Protein AF-0000000066287231 (afdb_homodimer)

Radius of gyration: 30.45 Å; Cα contacts (8 Å, |Δi|>4): 421; chains: 2; bounding box: 52×103×76 Å

Secondary structure (DSSP, 8-state):
--GGGGGG------SSS--------------BTT--SS----HHHHHHHHHHHHHHHHHHHHHHHHHHHH---TTS-HHHHHHHHHHHHHHHHHHHHHHHH-HHHHHHHHHHHHHHHHHHHHHHHHHHHHHHHHHHTTS-HHHHHHHHS---------/--TTSGGG------SSSS-------------B----SSS---HHHHHHHHHHHHHHHHHHHHHHHHHHHH---TTS-HHHHHHHHHHHHHHHHHHHHHHHH-HHHHHHHHHHHHHHHHHHHHHHHHHHHHHHHHHHTTS-HHHHHHHHS---------

Foldseek 3Di:
DVPVPDVQVVLDDDPDPDSPRPPVPPVVCPVVVVCPVPQDPPPCSLVCLLVVLLVVLVVLVVVLVVCVVLLQCQPPDLVVLVVLLVVLVVQLVVLVVVCVVPVPSSVSNNVSSVVSNVSSVVSSVSNVVLCVVCVVVVHHSVVSSCVPRNDPPPDPDD/DDDVPDVPCPQDQDDDPPRVRCVVPVVVCPVPVCVVVPQDPPPCSLVCLLVVLLVVLVVLVVVLVVCVVLLQCQPPDLVVLVVLLVVLVVQLVVLVVVCVVVVPSSVSNNVSSVVSNVSSVVSSVSNVVLCVVCVVVVHHSVVSSCVPRNDPPPDPDD

Structure (mmCIF, N/CA/C/O backbone):
data_AF-0000000066287231-model_v1
#
loop_
_entity.id
_entity.type
_entity.pdbx_description
1 polymer 'Uncharacterized protein UU008'
#
loop_
_atom_site.group_PDB
_atom_site.id
_atom_site.type_symbol
_atom_site.label_atom_id
_atom_site.label_alt_id
_atom_site.label_comp_id
_atom_site.label_asym_id
_atom_site.label_entity_id
_atom_site.label_seq_id
_atom_site.pdbx_PDB_ins_code
_atom_site.Cartn_x
_atom_site.Cartn_y
_atom_site.Cartn_z
_atom_site.occupancy
_atom_site.B_iso_or_equiv
_atom_site.auth_seq_id
_atom_site.auth_comp_id
_atom_site.auth_asym_id
_atom_site.auth_atom_id
_atom_site.pdbx_PDB_model_num
ATOM 1 N N . MET A 1 1 ? 28.453 -66.438 -1.042 1 16.89 1 MET A N 1
ATOM 2 C CA . MET A 1 1 ? 28 -66.188 -2.402 1 16.89 1 MET A CA 1
ATOM 3 C C . MET A 1 1 ? 27.359 -64.812 -2.51 1 16.89 1 MET A C 1
ATOM 5 O O . MET A 1 1 ? 27.016 -64.188 -1.496 1 16.89 1 MET A O 1
ATOM 9 N N . ASN A 1 2 ? 26.906 -64.375 -3.781 1 18.31 2 ASN A N 1
ATOM 10 C CA . ASN A 1 2 ? 26.531 -63.25 -4.602 1 18.31 2 ASN A CA 1
ATOM 11 C C . ASN A 1 2 ? 25.141 -62.75 -4.227 1 18.31 2 ASN A C 1
ATOM 13 O O . ASN A 1 2 ? 24.531 -61.969 -4.988 1 18.31 2 ASN A O 1
ATOM 17 N N . PHE A 1 3 ? 24.594 -62.938 -3.377 1 18.17 3 PHE A N 1
ATOM 18 C CA . PHE A 1 3 ? 23.156 -62.75 -3.408 1 18.17 3 PHE A CA 1
ATOM 19 C C . PHE A 1 3 ? 22.812 -61.281 -3.574 1 18.17 3 PHE A C 1
ATOM 21 O O . PHE A 1 3 ? 21.641 -60.906 -3.49 1 18.17 3 PHE A O 1
ATOM 28 N N . THR A 1 4 ? 23.641 -60.344 -3.23 1 22.55 4 THR A N 1
ATOM 29 C CA . THR A 1 4 ? 23.641 -58.906 -3.271 1 22.55 4 THR A CA 1
ATOM 30 C C . THR A 1 4 ? 23.328 -58.406 -4.68 1 22.55 4 THR A C 1
ATOM 32 O O . THR A 1 4 ? 23.469 -57.219 -4.965 1 22.55 4 THR A O 1
ATOM 35 N N . SER A 1 5 ? 22.891 -59.219 -5.77 1 19.72 5 SER A N 1
ATOM 36 C CA . SER A 1 5 ? 22.406 -59.719 -7.043 1 19.72 5 SER A CA 1
ATOM 37 C C . SER A 1 5 ? 20.953 -59.312 -7.273 1 19.72 5 SER A C 1
ATOM 39 O O . SER A 1 5 ? 20.594 -58.875 -8.367 1 19.72 5 SER A O 1
ATOM 41 N N . LEU A 1 6 ? 19.938 -59.844 -6.516 1 18.12 6 LEU A N 1
ATOM 42 C CA . LEU A 1 6 ? 18.641 -60.188 -7.102 1 18.12 6 LEU A CA 1
ATOM 43 C C . LEU A 1 6 ? 17.828 -58.938 -7.387 1 18.12 6 LEU A C 1
ATOM 45 O O . LEU A 1 6 ? 17.016 -58.906 -8.32 1 18.12 6 LEU A O 1
ATOM 49 N N . LEU A 1 7 ? 17.766 -58.062 -6.656 1 21.11 7 LEU A N 1
ATOM 50 C CA . LEU A 1 7 ? 16.578 -57.188 -6.723 1 21.11 7 LEU A CA 1
ATOM 51 C C . LEU A 1 7 ? 16.453 -56.562 -8.102 1 21.11 7 LEU A C 1
ATOM 53 O O . LEU A 1 7 ? 15.648 -55.656 -8.289 1 21.11 7 LEU A O 1
ATOM 57 N N . GLN A 1 8 ? 17.125 -56.844 -9.203 1 21.44 8 GLN A N 1
ATOM 58 C CA . GLN A 1 8 ? 16.578 -57.188 -10.523 1 21.44 8 GLN A CA 1
ATOM 59 C C . GLN A 1 8 ? 15.508 -58.281 -10.422 1 21.44 8 GLN A C 1
ATOM 61 O O . GLN A 1 8 ? 14.742 -58.469 -11.359 1 21.44 8 GLN A O 1
ATOM 66 N N . ASP A 1 9 ? 15.281 -59.281 -9.82 1 23.16 9 ASP A N 1
ATOM 67 C CA . ASP A 1 9 ? 14.688 -60.531 -10.312 1 23.16 9 ASP A CA 1
ATOM 68 C C . ASP A 1 9 ? 13.164 -60.438 -10.305 1 23.16 9 ASP A C 1
ATOM 70 O O . ASP A 1 9 ? 12.477 -61.469 -10.508 1 23.16 9 ASP A O 1
ATOM 74 N N . GLY A 1 10 ? 12.508 -59.812 -9.688 1 21.25 10 GLY A N 1
ATOM 75 C CA . GLY A 1 10 ? 11.156 -59.406 -10.008 1 21.25 10 GLY A CA 1
ATOM 76 C C . GLY A 1 10 ? 10.984 -58.969 -11.453 1 21.25 10 GLY A C 1
ATOM 77 O O . GLY A 1 10 ? 10.75 -57.812 -11.734 1 21.25 10 GLY A O 1
ATOM 78 N N . ILE A 1 11 ? 11.531 -59.594 -12.438 1 25.23 11 ILE A N 1
ATOM 79 C CA . ILE A 1 11 ? 11.219 -60.594 -13.453 1 25.23 11 ILE A CA 1
ATOM 80 C C . ILE A 1 11 ? 10.148 -61.562 -12.922 1 25.23 11 ILE A C 1
ATOM 82 O O . ILE A 1 11 ? 10.391 -62.281 -11.961 1 25.23 11 ILE A O 1
ATOM 86 N N . TYR A 1 12 ? 9.031 -61.438 -12.461 1 25.06 12 TYR A N 1
ATOM 87 C CA . TYR A 1 12 ? 8.258 -62.625 -12.133 1 25.06 12 TYR A CA 1
ATOM 88 C C . TYR A 1 12 ? 7.992 -63.469 -13.375 1 25.06 12 TYR A C 1
ATOM 90 O O . TYR A 1 12 ? 7.891 -62.938 -14.484 1 25.06 12 TYR A O 1
ATOM 98 N N . GLU A 1 13 ? 8.445 -64.75 -13.477 1 23.36 13 GLU A N 1
ATOM 99 C CA . GLU A 1 13 ? 8.133 -65.875 -14.352 1 23.36 13 GLU A CA 1
ATOM 100 C C . GLU A 1 13 ? 6.629 -66.125 -14.414 1 23.36 13 GLU A C 1
ATOM 102 O O . GLU A 1 13 ? 5.992 -66.438 -13.398 1 23.36 13 GLU A O 1
ATOM 107 N N . VAL A 1 14 ? 5.574 -65.562 -14.898 1 25.03 14 VAL A N 1
ATOM 108 C CA . VAL A 1 14 ? 4.387 -66.375 -15.18 1 25.03 14 VAL A CA 1
ATOM 109 C C . VAL A 1 14 ? 4.719 -67.438 -16.219 1 25.03 14 VAL A C 1
ATOM 111 O O . VAL A 1 14 ? 5.676 -67.25 -16.984 1 25.03 14 VAL A O 1
ATOM 114 N N . GLY A 1 15 ? 4.273 -68.812 -16.203 1 22.42 15 GLY A N 1
ATOM 115 C CA . GLY A 1 15 ? 4.453 -70 -17.047 1 22.42 15 GLY A CA 1
ATOM 116 C C . GLY A 1 15 ? 4.844 -69.625 -18.469 1 22.42 15 GLY A C 1
ATOM 117 O O . GLY A 1 15 ? 5.812 -70.188 -19.016 1 22.42 15 GLY A O 1
ATOM 118 N N . ASN A 1 16 ? 3.877 -69.562 -19.344 1 21.55 16 ASN A N 1
ATOM 119 C CA . ASN A 1 16 ? 4.25 -69.75 -20.75 1 21.55 16 ASN A CA 1
ATOM 120 C C . ASN A 1 16 ? 5.336 -68.75 -21.156 1 21.55 16 ASN A C 1
ATOM 122 O O . ASN A 1 16 ? 5.391 -67.625 -20.641 1 21.55 16 ASN A O 1
ATOM 126 N N . GLY A 1 17 ? 6.66 -68.812 -21.766 1 23.12 17 GLY A N 1
ATOM 127 C CA . GLY A 1 17 ? 7.891 -68.312 -22.328 1 23.12 17 GLY A CA 1
ATOM 128 C C . GLY A 1 17 ? 7.992 -66.75 -22.203 1 23.12 17 GLY A C 1
ATOM 129 O O . GLY A 1 17 ? 8.977 -66.188 -22.641 1 23.12 17 GLY A O 1
ATOM 130 N N . ALA A 1 18 ? 6.949 -66 -22.422 1 23.08 18 ALA A N 1
ATOM 131 C CA . ALA A 1 18 ? 7.129 -64.625 -22.844 1 23.08 18 ALA A CA 1
ATOM 132 C C . ALA A 1 18 ? 7.695 -63.75 -21.719 1 23.08 18 ALA A C 1
ATOM 134 O O . ALA A 1 18 ? 7.246 -63.844 -20.562 1 23.08 18 ALA A O 1
ATOM 135 N N . ILE A 1 19 ? 9.039 -63.531 -21.438 1 24.33 19 ILE A N 1
ATOM 136 C CA . ILE A 1 19 ? 9.805 -62.781 -20.438 1 24.33 19 ILE A CA 1
ATOM 137 C C . ILE A 1 19 ? 9.172 -61.438 -20.188 1 24.33 19 ILE A C 1
ATOM 139 O O . ILE A 1 19 ? 9.047 -60.625 -21.109 1 24.33 19 ILE A O 1
ATOM 143 N N . VAL A 1 20 ? 8.102 -61.094 -19.594 1 24.05 20 VAL A N 1
ATOM 144 C CA . VAL A 1 20 ? 7.5 -59.781 -19.547 1 24.05 20 VAL A CA 1
ATOM 145 C C . VAL A 1 20 ? 8.336 -58.844 -18.672 1 24.05 20 VAL A C 1
ATOM 147 O O . VAL A 1 20 ? 8.547 -59.156 -17.484 1 24.05 20 VAL A O 1
ATOM 150 N N . THR A 1 21 ? 9.562 -58.375 -18.875 1 22.08 21 THR A N 1
ATOM 151 C CA . THR A 1 21 ? 10.43 -57.438 -18.188 1 22.08 21 THR A CA 1
ATOM 152 C C . THR A 1 21 ? 9.609 -56.281 -17.562 1 22.08 21 THR A C 1
ATOM 154 O O . THR A 1 21 ? 8.703 -55.75 -18.219 1 22.08 21 THR A O 1
ATOM 157 N N . ASP A 1 22 ? 9.219 -56.156 -16.359 1 22.95 22 ASP A N 1
ATOM 158 C CA . ASP A 1 22 ? 8.328 -55.281 -15.609 1 22.95 22 ASP A CA 1
ATOM 159 C C . ASP A 1 22 ? 8.641 -53.812 -15.875 1 22.95 22 ASP A C 1
ATOM 161 O O . ASP A 1 22 ? 9.453 -53.188 -15.18 1 22.95 22 ASP A O 1
ATOM 165 N N . GLN A 1 23 ? 9.281 -53.219 -16.906 1 22.33 23 GLN A N 1
ATOM 166 C CA . GLN A 1 23 ? 9.422 -51.906 -17.516 1 22.33 23 GLN A CA 1
ATOM 167 C C . GLN A 1 23 ? 8.172 -51.062 -17.312 1 22.33 23 GLN A C 1
ATOM 169 O O . GLN A 1 23 ? 7.125 -51.344 -17.906 1 22.33 23 GLN A O 1
ATOM 174 N 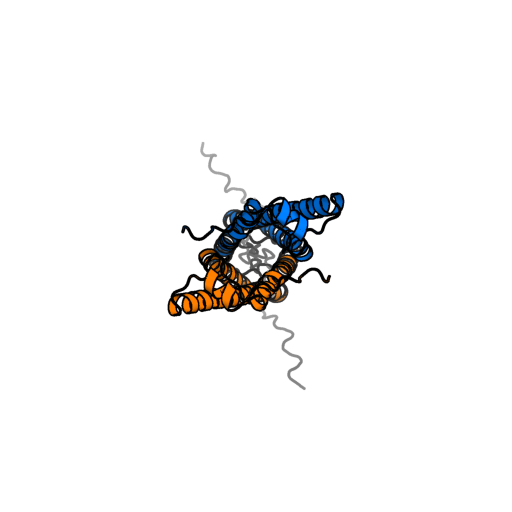N . SER A 1 24 ? 7.758 -50.969 -16.109 1 24.81 24 SER A N 1
ATOM 175 C CA . SER A 1 24 ? 6.523 -50.25 -15.82 1 24.81 24 SER A CA 1
ATOM 176 C C . SER A 1 24 ? 6.359 -49.031 -16.75 1 24.81 24 SER A C 1
ATOM 178 O O . SER A 1 24 ? 7.297 -48.281 -16.953 1 24.81 24 SER A O 1
ATOM 180 N N . PRO A 1 25 ? 5.664 -49 -17.766 1 24.02 25 PRO A N 1
ATOM 181 C CA . PRO A 1 25 ? 5.609 -47.969 -18.828 1 24.02 25 PRO A CA 1
ATOM 182 C C . PRO A 1 25 ? 5.688 -46.562 -18.281 1 24.02 25 PRO A C 1
ATOM 184 O O . PRO A 1 25 ? 4.906 -46.188 -17.406 1 24.02 25 PRO A O 1
ATOM 187 N N . TYR A 1 26 ? 6.84 -45.938 -17.906 1 25.81 26 TYR A N 1
ATOM 188 C CA . TYR A 1 26 ? 7.156 -44.531 -17.734 1 25.81 26 TYR A CA 1
ATOM 189 C C . TYR A 1 26 ? 6.246 -43.656 -18.594 1 25.81 26 TYR A C 1
ATOM 191 O O . TYR A 1 26 ? 6.5 -43.469 -19.781 1 25.81 26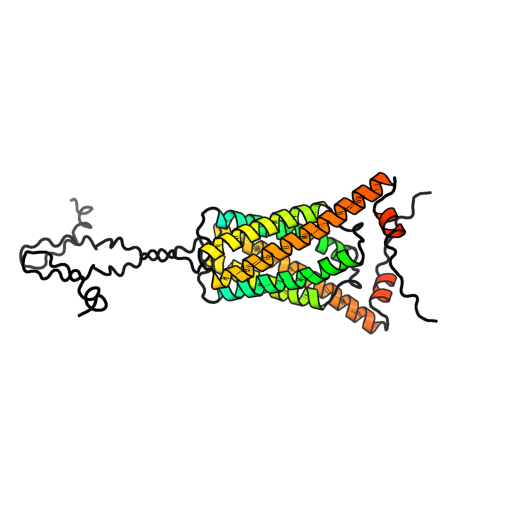 TYR A O 1
ATOM 199 N N . LEU A 1 27 ? 5.008 -44.094 -18.734 1 25.16 27 LEU A N 1
ATOM 200 C CA . LEU A 1 27 ? 4.082 -43.312 -19.562 1 25.16 27 LEU A CA 1
ATOM 201 C C . LEU A 1 27 ? 4.375 -41.844 -19.469 1 25.16 27 LEU A C 1
ATOM 203 O O . LEU A 1 27 ? 4.406 -41.281 -18.359 1 25.16 27 LEU A O 1
ATOM 207 N N . GLY A 1 28 ? 5.254 -41.312 -20.141 1 25.7 28 GLY A N 1
ATOM 208 C CA . GLY A 1 28 ? 5.746 -40.031 -20.562 1 25.7 28 GLY A CA 1
ATOM 209 C C . GLY A 1 28 ? 4.695 -38.938 -20.469 1 25.7 28 GLY A C 1
ATOM 210 O O . GLY A 1 28 ? 4.887 -37.812 -21 1 25.7 28 GLY A O 1
ATOM 211 N N . ILE A 1 29 ? 3.43 -39.312 -20.688 1 27.25 29 ILE A N 1
ATOM 212 C CA . ILE A 1 29 ? 2.381 -38.312 -20.688 1 27.25 29 ILE A CA 1
ATOM 213 C C . ILE A 1 29 ? 2.377 -37.562 -19.344 1 27.25 29 ILE A C 1
ATOM 215 O O . ILE A 1 29 ? 1.894 -38.094 -18.344 1 27.25 29 ILE A O 1
ATOM 219 N N . THR A 1 30 ? 3.432 -37.469 -18.703 1 27.98 30 THR A N 1
ATOM 220 C CA . THR A 1 30 ? 3.443 -36.656 -17.5 1 27.98 30 THR A CA 1
ATOM 221 C C . THR A 1 30 ? 2.387 -35.562 -17.578 1 27.98 30 THR A C 1
ATOM 223 O O . THR A 1 30 ? 2.4 -34.75 -18.5 1 27.98 30 THR A O 1
ATOM 226 N N . PRO A 1 31 ? 1.087 -35.938 -17.531 1 28.62 31 PRO A N 1
ATOM 227 C CA . PRO A 1 31 ? 0.028 -34.938 -17.734 1 28.62 31 PRO A CA 1
ATOM 228 C C . PRO A 1 31 ? 0.491 -33.5 -17.453 1 28.62 31 PRO A C 1
ATOM 230 O O . PRO A 1 31 ? 1.208 -33.281 -16.484 1 28.62 31 PRO A O 1
ATOM 233 N N . ASP A 1 32 ? 0.896 -32.781 -18.516 1 30.03 32 ASP A N 1
ATOM 234 C CA . ASP A 1 32 ? 1.338 -31.406 -18.578 1 30.03 32 ASP A CA 1
ATOM 235 C C . ASP A 1 32 ? 0.594 -30.531 -17.562 1 30.03 32 ASP A C 1
ATOM 237 O O . ASP A 1 32 ? -0.429 -29.938 -17.891 1 30.03 32 ASP A O 1
ATOM 241 N N . TYR A 1 33 ? 0.037 -31.062 -16.656 1 30.58 33 TYR A N 1
ATOM 242 C CA . TYR A 1 33 ? -0.672 -30.578 -15.484 1 30.58 33 TYR A CA 1
ATOM 243 C C . TYR A 1 33 ? -0.056 -29.266 -14.984 1 30.58 33 TYR A C 1
ATOM 245 O O . TYR A 1 33 ? -0.354 -28.828 -13.875 1 30.58 33 TYR A O 1
ATOM 253 N N . GLN A 1 34 ? 1.077 -29.031 -15.406 1 31.41 34 GLN A N 1
ATOM 254 C CA . GLN A 1 34 ? 1.749 -27.75 -15.234 1 31.41 34 GLN A CA 1
ATOM 255 C C . GLN A 1 34 ? 0.797 -26.578 -15.5 1 31.41 34 GLN A C 1
ATOM 257 O O . GLN A 1 34 ? 1.209 -25.422 -15.492 1 31.41 34 GLN A O 1
ATOM 262 N N . GLY A 1 35 ? -0.137 -26.875 -16.312 1 32.94 35 GLY A N 1
ATOM 263 C CA . GLY A 1 35 ? -1.084 -25.828 -16.672 1 32.94 35 GLY A CA 1
ATOM 264 C C . GLY A 1 35 ? -1.607 -25.047 -15.484 1 32.94 35 GLY A C 1
ATOM 265 O O . GLY A 1 35 ? -2.449 -25.547 -14.734 1 32.94 35 GLY A O 1
ATOM 266 N N . ALA A 1 36 ? -0.78 -24.734 -14.703 1 37.12 36 ALA A N 1
ATOM 267 C CA . ALA A 1 36 ? -0.741 -23.922 -13.492 1 37.12 36 ALA A CA 1
ATOM 268 C C . ALA A 1 36 ? -1.942 -22.984 -13.422 1 37.12 36 ALA A C 1
ATOM 270 O O . ALA A 1 36 ? -2.451 -22.531 -14.453 1 37.12 36 ALA A O 1
ATOM 271 N N . TYR A 1 37 ? -2.863 -23.375 -12.445 1 39.19 37 TYR A N 1
ATOM 272 C CA . TYR A 1 37 ? -4.082 -22.609 -12.234 1 39.19 37 TYR A CA 1
ATOM 273 C C . TYR A 1 37 ? -3.885 -21.141 -12.641 1 39.19 37 TYR A C 1
ATOM 275 O O . TYR A 1 37 ? -4.25 -20.234 -11.898 1 39.19 37 TYR A O 1
ATOM 283 N N . GLY A 1 38 ? -3.236 -21.047 -13.797 1 43.25 38 GLY A N 1
ATOM 284 C CA . GLY A 1 38 ? -3.213 -19.75 -14.461 1 43.25 38 GLY A CA 1
ATOM 285 C C . GLY A 1 38 ? -2.08 -18.859 -13.992 1 43.25 38 GLY A C 1
ATOM 286 O O . GLY A 1 38 ? -2.078 -17.656 -14.258 1 43.25 38 GLY A O 1
ATOM 287 N N . PHE A 1 39 ? -1.319 -19.297 -12.977 1 51.88 39 PHE A N 1
ATOM 288 C CA . PHE A 1 39 ? -0.275 -18.359 -12.586 1 51.88 39 PHE A CA 1
ATOM 289 C C . PHE A 1 39 ? 0.889 -18.391 -13.562 1 51.88 39 PHE A C 1
ATOM 291 O O . PHE A 1 39 ? 1.133 -19.422 -14.203 1 51.88 39 PHE A O 1
ATOM 298 N N . PRO A 1 40 ? 1.443 -17.328 -13.812 1 49.62 40 PRO A N 1
ATOM 299 C CA . PRO A 1 40 ? 2.486 -17.219 -14.836 1 49.62 40 PRO A CA 1
ATOM 300 C C . PRO A 1 40 ? 3.619 -18.219 -14.641 1 49.62 40 PRO A C 1
ATOM 302 O O . PRO A 1 40 ? 4.066 -18.422 -13.508 1 49.62 40 PRO A O 1
ATOM 305 N N . THR A 1 41 ? 3.834 -19.234 -15.375 1 52.94 41 THR A N 1
ATOM 306 C CA . THR A 1 41 ? 4.844 -20.281 -15.398 1 52.94 41 THR A CA 1
ATOM 307 C C . THR A 1 41 ? 6.18 -19.734 -15.891 1 52.94 41 THR A C 1
ATOM 309 O O . THR A 1 41 ? 7.152 -20.484 -16.016 1 52.94 41 THR A O 1
ATOM 312 N N . HIS A 1 42 ? 6.242 -18.484 -16.125 1 58.25 42 HIS A N 1
ATOM 313 C CA . HIS A 1 42 ? 7.52 -17.969 -16.609 1 58.25 42 HIS A CA 1
ATOM 314 C C . HIS A 1 42 ? 8.555 -17.938 -15.492 1 58.25 42 HIS A C 1
ATOM 316 O O . HIS A 1 42 ? 8.25 -17.578 -14.352 1 58.25 42 HIS A O 1
ATOM 322 N N . PRO A 1 43 ? 9.711 -18.609 -15.703 1 61.38 43 PRO A N 1
ATOM 323 C CA . PRO A 1 43 ? 10.766 -18.656 -14.688 1 61.38 43 PRO A CA 1
ATOM 324 C C . PRO A 1 43 ? 10.969 -17.328 -13.984 1 61.38 43 PRO A C 1
ATOM 326 O O . PRO A 1 43 ? 11.305 -17.281 -12.805 1 61.38 43 PRO A O 1
ATOM 329 N N . TRP A 1 44 ? 10.648 -16.219 -14.703 1 71.44 44 TRP A N 1
ATOM 330 C CA . TRP A 1 44 ? 10.891 -14.906 -14.141 1 71.44 44 TRP A CA 1
ATOM 331 C C . TRP A 1 44 ? 9.68 -14.422 -13.344 1 71.44 44 TRP A C 1
ATOM 333 O O . TRP A 1 44 ? 9.75 -13.398 -12.664 1 71.44 44 TRP A O 1
ATOM 343 N N . GLY A 1 45 ? 8.656 -15.211 -13.398 1 74.88 45 GLY A N 1
ATOM 344 C CA . GLY A 1 45 ? 7.453 -14.828 -12.68 1 74.88 45 GLY A CA 1
ATOM 345 C C . GLY A 1 45 ? 7.652 -14.766 -11.18 1 74.88 45 GLY A C 1
ATOM 346 O O . GLY A 1 45 ? 7.281 -13.773 -10.539 1 74.88 45 GLY A O 1
ATOM 347 N N . ILE A 1 46 ? 8.344 -15.758 -10.703 1 73.5 46 ILE A N 1
ATOM 348 C CA . ILE A 1 46 ? 8.586 -15.82 -9.266 1 73.5 46 ILE A CA 1
ATOM 349 C C . ILE A 1 46 ? 9.461 -14.648 -8.844 1 73.5 46 ILE A C 1
ATOM 351 O O . ILE A 1 46 ? 9.242 -14.047 -7.789 1 73.5 46 ILE A O 1
ATOM 355 N N . PHE A 1 47 ? 10.445 -14.375 -9.672 1 82.75 47 PHE A N 1
ATOM 356 C CA . PHE A 1 47 ? 11.336 -13.258 -9.391 1 82.75 47 PHE A CA 1
ATOM 357 C C . PHE A 1 47 ? 10.555 -11.953 -9.281 1 82.75 47 PHE A C 1
ATOM 359 O O . PHE A 1 47 ? 10.734 -11.195 -8.336 1 82.75 47 PHE A O 1
ATOM 366 N N . PHE A 1 48 ? 9.656 -11.656 -10.195 1 86.88 48 PHE A N 1
ATOM 367 C CA . PHE A 1 48 ? 8.875 -10.422 -10.219 1 86.88 48 PHE A CA 1
ATOM 368 C C . PHE A 1 48 ? 7.957 -10.344 -9 1 86.88 48 PHE A C 1
ATOM 370 O O . PHE A 1 48 ? 7.812 -9.281 -8.398 1 86.88 48 PHE A O 1
ATOM 377 N N . GLN A 1 49 ? 7.449 -11.398 -8.656 1 86.19 49 GLN A N 1
ATOM 378 C CA . GLN A 1 49 ? 6.52 -11.414 -7.531 1 86.19 49 GLN A CA 1
ATOM 379 C C . GLN A 1 49 ? 7.246 -11.211 -6.207 1 86.19 49 GLN A C 1
ATOM 381 O O . GLN A 1 49 ? 6.805 -10.422 -5.367 1 86.19 49 GLN A O 1
ATOM 386 N N . VAL A 1 50 ? 8.32 -11.906 -6.059 1 86.75 50 VAL A N 1
ATOM 387 C CA . VAL A 1 50 ? 9.055 -11.859 -4.797 1 86.75 50 VAL A CA 1
ATOM 388 C C . VAL A 1 50 ? 9.664 -10.477 -4.602 1 86.75 50 VAL A C 1
ATOM 390 O O . VAL A 1 50 ? 9.453 -9.836 -3.568 1 86.75 50 VAL A O 1
ATOM 393 N N . VAL A 1 51 ? 10.359 -10.016 -5.547 1 91.44 51 VAL A N 1
ATOM 394 C CA . VAL A 1 51 ? 11.008 -8.711 -5.441 1 91.44 51 VAL A CA 1
ATOM 395 C C . VAL A 1 51 ? 9.945 -7.613 -5.344 1 91.44 51 VAL A C 1
ATOM 397 O O . VAL A 1 51 ? 10.094 -6.672 -4.562 1 91.44 51 VAL A O 1
ATOM 400 N N . GLY A 1 52 ? 8.883 -7.801 -6.09 1 93.06 52 GLY A N 1
ATOM 401 C CA . GLY A 1 52 ? 7.793 -6.844 -6.008 1 93.06 52 GLY A CA 1
ATOM 402 C C . GLY A 1 52 ? 7.184 -6.75 -4.621 1 93.06 52 GLY A C 1
ATOM 403 O O . GLY A 1 52 ? 7.012 -5.652 -4.086 1 93.06 52 GLY A O 1
ATOM 404 N N . ALA A 1 53 ? 6.949 -7.906 -4.055 1 91.75 53 ALA A N 1
ATOM 405 C CA . ALA A 1 53 ? 6.336 -7.953 -2.73 1 91.75 53 ALA A CA 1
ATOM 406 C C . ALA A 1 53 ? 7.242 -7.32 -1.68 1 91.75 53 ALA A C 1
ATOM 408 O O . ALA A 1 53 ? 6.777 -6.57 -0.817 1 91.75 53 ALA A O 1
ATOM 409 N N . ILE A 1 54 ? 8.523 -7.562 -1.742 1 92.38 54 ILE A N 1
ATOM 410 C CA . ILE A 1 54 ? 9.492 -7.031 -0.786 1 92.38 54 ILE A CA 1
ATOM 411 C C . ILE A 1 54 ? 9.586 -5.516 -0.937 1 92.38 54 ILE A C 1
ATOM 413 O O . ILE A 1 54 ? 9.633 -4.785 0.059 1 92.38 54 ILE A O 1
ATOM 417 N N . LEU A 1 55 ? 9.594 -5.078 -2.104 1 92.44 55 LEU A N 1
ATOM 418 C CA . LEU A 1 55 ? 9.688 -3.646 -2.365 1 92.44 55 LEU A CA 1
ATOM 419 C C . LEU A 1 55 ? 8.43 -2.924 -1.896 1 92.44 55 LEU A C 1
ATOM 421 O O . LEU A 1 55 ? 8.516 -1.849 -1.299 1 92.44 55 LEU A O 1
ATOM 425 N N . VAL A 1 56 ? 7.293 -3.504 -2.178 1 91.69 56 VAL A N 1
ATOM 426 C CA . VAL A 1 56 ? 6.051 -2.863 -1.765 1 91.69 56 VAL A CA 1
ATOM 427 C C . VAL A 1 56 ? 5.977 -2.811 -0.24 1 91.69 56 VAL A C 1
ATOM 429 O O . VAL A 1 56 ? 5.57 -1.798 0.334 1 91.69 56 VAL A O 1
ATOM 432 N N . PHE A 1 57 ? 6.422 -3.895 0.383 1 91.69 57 PHE A N 1
ATOM 433 C CA . PHE A 1 57 ? 6.492 -3.867 1.84 1 91.69 57 PHE A CA 1
ATOM 434 C C . PHE A 1 57 ? 7.453 -2.781 2.314 1 91.69 57 PHE A C 1
ATOM 436 O O . PHE A 1 57 ? 7.137 -2.033 3.244 1 91.69 57 PHE A O 1
ATOM 443 N N . GLY A 1 58 ? 8.578 -2.645 1.746 1 91.5 58 GLY A N 1
ATOM 444 C CA . GLY A 1 58 ? 9.539 -1.615 2.092 1 91.5 58 GLY A CA 1
ATOM 445 C C . GLY A 1 58 ? 9 -0.208 1.919 1 91.5 58 GLY A C 1
ATOM 446 O O . GLY A 1 58 ? 9.305 0.68 2.719 1 91.5 58 GLY A O 1
ATOM 447 N N . ALA A 1 59 ? 8.242 -0.01 0.89 1 88.25 59 ALA A N 1
ATOM 448 C CA . ALA A 1 59 ? 7.648 1.295 0.612 1 88.25 59 ALA A CA 1
ATOM 449 C C . ALA A 1 59 ? 6.555 1.627 1.623 1 88.25 59 ALA A C 1
ATOM 451 O O . ALA A 1 59 ? 6.25 2.799 1.855 1 88.25 59 ALA A O 1
ATOM 452 N N . TYR A 1 60 ? 6.051 0.591 2.168 1 86.81 60 TYR A N 1
ATOM 453 C CA . TYR A 1 60 ? 4.961 0.727 3.127 1 86.81 60 TYR A CA 1
ATOM 454 C C . TYR A 1 60 ? 5.488 1.13 4.5 1 86.81 60 TYR A C 1
ATOM 456 O O . TYR A 1 60 ? 4.773 1.753 5.285 1 86.81 60 TYR A O 1
ATOM 464 N N . LEU A 1 61 ? 6.695 0.975 4.836 1 87.19 61 LEU A N 1
ATOM 465 C CA . LEU A 1 61 ? 7.254 1.108 6.18 1 87.19 61 LEU A CA 1
ATOM 466 C C . LEU A 1 61 ? 7.375 2.576 6.574 1 87.19 61 LEU A C 1
ATOM 468 O O . LEU A 1 61 ? 6.965 2.965 7.668 1 87.19 61 LEU A O 1
ATOM 472 N N . PRO A 1 62 ? 7.848 3.393 5.75 1 82.38 62 PRO A N 1
ATOM 473 C CA . PRO A 1 62 ? 7.957 4.797 6.148 1 82.38 62 PRO A CA 1
ATOM 474 C C . PRO A 1 62 ? 6.609 5.418 6.504 1 82.38 62 PRO A C 1
ATOM 476 O O . PRO A 1 62 ? 6.52 6.207 7.445 1 82.38 62 PRO A O 1
ATOM 479 N N . ALA A 1 63 ? 5.66 5.004 5.742 1 78.06 63 ALA A N 1
ATOM 480 C CA . ALA A 1 63 ? 4.328 5.539 6.012 1 78.06 63 ALA A CA 1
ATOM 481 C C . ALA A 1 63 ? 3.834 5.098 7.387 1 78.06 63 ALA A C 1
ATOM 483 O O . ALA A 1 63 ? 3.301 5.91 8.148 1 78.06 63 ALA A O 1
ATOM 484 N N . VAL A 1 64 ? 4.07 3.916 7.703 1 86.5 64 VAL A N 1
ATOM 485 C CA . VAL A 1 64 ? 3.635 3.365 8.984 1 86.5 64 VAL A CA 1
ATOM 486 C C . VAL A 1 64 ? 4.457 3.975 10.117 1 86.5 64 VAL A C 1
ATOM 488 O O . VAL A 1 64 ? 3.908 4.367 11.148 1 86.5 64 VAL A O 1
ATOM 491 N N . ILE A 1 65 ? 5.73 4.098 9.914 1 88.19 65 ILE A N 1
ATOM 492 C CA . ILE A 1 65 ? 6.629 4.633 10.93 1 88.19 65 ILE A CA 1
ATOM 493 C C . ILE A 1 65 ? 6.25 6.078 11.242 1 88.19 65 ILE A C 1
ATOM 495 O O . ILE A 1 65 ? 6.242 6.488 12.398 1 88.19 65 ILE A O 1
ATOM 499 N N . LYS A 1 66 ? 5.902 6.848 10.289 1 83.94 66 LYS A N 1
ATOM 500 C CA . LYS A 1 66 ? 5.504 8.242 10.484 1 83.94 66 LYS A CA 1
ATOM 501 C C . LYS A 1 66 ? 4.273 8.336 11.383 1 83.94 66 LYS A C 1
ATOM 503 O O . LYS A 1 66 ? 4.211 9.188 12.273 1 83.94 66 LYS A O 1
ATOM 508 N N . VAL A 1 67 ? 3.332 7.473 11.133 1 86.56 67 VAL A N 1
ATOM 509 C CA . VAL A 1 67 ? 2.098 7.488 11.914 1 86.56 67 VAL A CA 1
ATOM 510 C C . VAL A 1 67 ? 2.385 7.047 13.344 1 86.56 67 VAL A C 1
ATOM 512 O O . VAL A 1 67 ? 1.843 7.613 14.297 1 86.56 67 VAL A O 1
ATOM 515 N N . LEU A 1 68 ? 3.354 6.113 13.508 1 90 68 LEU A N 1
ATOM 516 C CA . LEU A 1 68 ? 3.662 5.578 14.828 1 90 68 LEU A CA 1
ATOM 517 C C . LEU A 1 68 ? 4.453 6.586 15.656 1 90 68 LEU A C 1
ATOM 519 O O . LEU A 1 68 ? 4.352 6.609 16.891 1 90 68 LEU A O 1
ATOM 523 N N . ILE A 1 69 ? 5.195 7.418 14.977 1 89.88 69 ILE A N 1
ATOM 524 C CA . ILE A 1 69 ? 6.008 8.414 15.664 1 89.88 69 ILE A CA 1
ATOM 525 C C . ILE A 1 69 ? 5.16 9.641 15.977 1 89.88 69 ILE A C 1
ATOM 527 O O . ILE A 1 69 ? 5.152 10.125 17.109 1 89.88 69 ILE A O 1
ATOM 531 N N . SER A 1 70 ? 4.398 10.164 14.992 1 86 70 SER A N 1
ATOM 532 C CA . SER A 1 70 ? 3.59 11.359 15.203 1 86 70 SER A CA 1
ATOM 533 C C . SER A 1 70 ? 2.391 11.062 16.094 1 86 70 SER A C 1
ATOM 535 O O . SER A 1 70 ? 1.898 11.945 16.797 1 86 70 SER A O 1
ATOM 537 N N . LYS A 1 71 ? 1.856 9.82 15.969 1 91.44 71 LYS A N 1
ATOM 538 C CA . LYS A 1 71 ? 0.685 9.344 16.703 1 91.44 71 LYS A CA 1
ATOM 539 C C . LYS A 1 71 ? -0.566 10.125 16.297 1 91.44 71 LYS A C 1
ATOM 541 O O . LYS A 1 71 ? -1.569 10.109 17.016 1 91.44 71 LYS A O 1
ATOM 546 N N . ARG A 1 72 ? -0.437 10.852 15.203 1 88.12 72 ARG A N 1
ATOM 547 C CA . ARG A 1 72 ? -1.566 11.625 14.695 1 88.12 72 ARG A CA 1
ATOM 548 C C . ARG A 1 72 ? -2.344 10.828 13.648 1 88.12 72 ARG A C 1
ATOM 550 O O . ARG A 1 72 ? -1.775 10.375 12.656 1 88.12 72 ARG A O 1
ATOM 557 N N . THR A 1 73 ? -3.592 10.641 13.898 1 87.88 73 THR A N 1
ATOM 558 C CA . THR A 1 73 ? -4.395 9.789 13.023 1 87.88 73 THR A CA 1
ATOM 559 C C . THR A 1 73 ? -5.648 10.523 12.562 1 87.88 73 THR A C 1
ATOM 561 O O . THR A 1 73 ? -6.562 9.906 12.008 1 87.88 73 THR A O 1
ATOM 564 N N . GLU A 1 74 ? -5.727 11.867 12.758 1 85.56 74 GLU A N 1
ATOM 565 C CA . GLU A 1 74 ? -6.941 12.633 12.492 1 85.56 74 GLU A CA 1
ATOM 566 C C . GLU A 1 74 ? -7.266 12.641 11 1 85.56 74 GLU A C 1
ATOM 568 O O . GLU A 1 74 ? -8.43 12.758 10.609 1 85.56 74 GLU A O 1
ATOM 573 N N . ASN A 1 75 ? -6.211 12.57 10.211 1 77 75 ASN A N 1
ATOM 574 C CA . ASN A 1 75 ? -6.422 12.672 8.773 1 77 75 ASN A CA 1
ATOM 575 C C . ASN A 1 75 ? -6.531 11.297 8.117 1 77 75 ASN A C 1
ATOM 577 O O . ASN A 1 75 ? -6.688 11.195 6.902 1 77 75 ASN A O 1
ATOM 581 N N . LEU A 1 76 ? -6.5 10.305 8.875 1 82.19 76 LEU A N 1
ATOM 582 C CA . LEU A 1 76 ? -6.582 8.953 8.328 1 82.19 76 LEU A CA 1
ATOM 583 C C . LEU A 1 76 ? -8.031 8.461 8.297 1 82.19 76 LEU A C 1
ATOM 585 O O . LEU A 1 76 ? -8.75 8.602 9.289 1 82.19 76 LEU A O 1
ATOM 589 N N . ALA A 1 77 ? -8.414 7.988 7.129 1 83.44 77 ALA A N 1
ATOM 590 C CA . ALA A 1 77 ? -9.742 7.395 7.02 1 83.44 77 ALA A CA 1
ATOM 591 C C . ALA A 1 77 ? -9.766 5.984 7.602 1 83.44 77 ALA A C 1
ATOM 593 O O . ALA A 1 77 ? -8.93 5.148 7.254 1 83.44 77 ALA A O 1
ATOM 594 N N . ILE A 1 78 ? -10.75 5.789 8.438 1 87.69 78 ILE A N 1
ATOM 595 C CA . ILE A 1 78 ? -10.867 4.512 9.125 1 87.69 78 ILE A CA 1
ATOM 596 C C . ILE A 1 78 ? -11.203 3.412 8.117 1 87.69 78 ILE A C 1
ATOM 598 O O . ILE A 1 78 ? -10.68 2.297 8.211 1 87.69 78 ILE A O 1
ATOM 602 N N . GLY A 1 79 ? -12.062 3.746 7.223 1 87.88 79 GLY A N 1
ATOM 603 C CA . GLY A 1 79 ? -12.477 2.773 6.223 1 87.88 79 GLY A CA 1
ATOM 604 C C . GLY A 1 79 ? -11.328 2.26 5.375 1 87.88 79 GLY A C 1
ATOM 605 O O . GLY A 1 79 ? -11.289 1.08 5.023 1 87.88 79 GLY A O 1
ATOM 606 N N . MET A 1 80 ? -10.453 3.09 5.109 1 87.56 80 MET A N 1
ATOM 607 C CA . MET A 1 80 ? -9.305 2.703 4.285 1 87.56 80 MET A CA 1
ATOM 608 C C . MET A 1 80 ? -8.461 1.654 4.996 1 87.56 80 MET A C 1
ATOM 610 O O . MET A 1 80 ? -7.98 0.707 4.367 1 87.56 80 MET A O 1
ATOM 614 N N . TRP A 1 81 ? -8.32 1.697 6.223 1 89.56 81 TRP A N 1
ATOM 615 C CA . TRP A 1 81 ? -7.457 0.788 6.973 1 89.56 81 TRP A CA 1
ATOM 616 C C . TRP A 1 81 ? -8.133 -0.566 7.164 1 89.56 81 TRP A C 1
ATOM 618 O O . TRP A 1 81 ? -7.473 -1.606 7.129 1 89.56 81 TRP A O 1
ATOM 628 N N . ILE A 1 82 ? -9.375 -0.514 7.309 1 92.56 82 ILE A N 1
ATOM 629 C CA . ILE A 1 82 ? -10.125 -1.765 7.402 1 92.56 82 ILE A CA 1
ATOM 630 C C . ILE A 1 82 ? -9.984 -2.547 6.098 1 92.56 82 ILE A C 1
ATOM 632 O O . ILE A 1 82 ? -9.688 -3.746 6.113 1 92.56 82 ILE A O 1
ATOM 636 N N . ILE A 1 83 ? -10.203 -1.847 5.062 1 92.31 83 ILE A N 1
ATOM 637 C CA . ILE A 1 83 ? -10.109 -2.471 3.748 1 92.31 83 ILE A CA 1
ATOM 638 C C . ILE A 1 83 ? -8.68 -2.959 3.512 1 92.31 83 ILE A C 1
ATOM 640 O O . ILE A 1 83 ? -8.477 -4.035 2.947 1 92.31 83 ILE A O 1
ATOM 644 N N . SER A 1 84 ? -7.777 -2.238 3.947 1 92.75 84 SER A N 1
ATOM 645 C CA . SER A 1 84 ? -6.379 -2.623 3.795 1 92.75 84 SER A CA 1
ATOM 646 C C . SER A 1 84 ? -6.074 -3.912 4.555 1 92.75 84 SER A C 1
ATOM 648 O O . SER A 1 84 ? -5.402 -4.805 4.027 1 92.75 84 SER A O 1
ATOM 650 N N . ILE A 1 85 ? -6.527 -3.98 5.75 1 95.12 85 ILE A N 1
ATOM 651 C CA . ILE A 1 85 ? -6.285 -5.164 6.566 1 95.12 85 ILE A CA 1
ATOM 652 C C . ILE A 1 85 ? -6.93 -6.383 5.91 1 95.12 85 ILE A C 1
ATOM 654 O O . ILE A 1 85 ? -6.312 -7.445 5.82 1 95.12 85 ILE A O 1
ATOM 658 N N . ALA A 1 86 ? -8.102 -6.207 5.488 1 95.88 86 ALA A N 1
ATOM 659 C CA . ALA A 1 86 ? -8.805 -7.297 4.816 1 95.88 86 ALA A CA 1
ATOM 660 C C . ALA A 1 86 ? -8.062 -7.734 3.557 1 95.88 86 ALA A C 1
ATOM 662 O O . ALA A 1 86 ? -7.852 -8.93 3.338 1 95.88 86 ALA A O 1
ATOM 663 N N . GLY A 1 87 ? -7.656 -6.773 2.75 1 95.19 87 GLY A N 1
ATOM 664 C CA . GLY A 1 87 ? -6.957 -7.086 1.515 1 95.19 87 GLY A CA 1
ATOM 665 C C . GLY A 1 87 ? -5.605 -7.734 1.743 1 95.19 87 GLY A C 1
ATOM 666 O O . GLY A 1 87 ? -5.305 -8.781 1.159 1 95.19 87 GLY A O 1
ATOM 667 N N . LEU A 1 88 ? -4.84 -7.168 2.582 1 94.69 88 LEU A N 1
ATOM 668 C CA . LEU A 1 88 ? -3.516 -7.695 2.896 1 94.69 88 LEU A CA 1
ATOM 669 C C . LEU A 1 88 ? -3.615 -9.062 3.555 1 94.69 88 LEU A C 1
ATOM 671 O O . LEU A 1 88 ? -2.76 -9.93 3.34 1 94.69 88 LEU A O 1
ATOM 675 N N . GLY A 1 89 ? -4.609 -9.188 4.359 1 95.62 89 GLY A N 1
ATOM 676 C CA . GLY A 1 89 ? -4.84 -10.484 4.969 1 95.62 89 GLY A CA 1
ATOM 677 C C . GLY A 1 89 ? -5.121 -11.578 3.957 1 95.62 89 GLY A C 1
ATOM 678 O O . GLY A 1 89 ? -4.559 -12.672 4.043 1 95.62 89 GLY A O 1
ATOM 679 N N . LEU A 1 90 ? -5.945 -11.312 3.072 1 93.5 90 LEU A N 1
ATOM 680 C CA . LEU A 1 90 ? -6.273 -12.273 2.023 1 93.5 90 LEU A CA 1
ATOM 681 C C . LEU A 1 90 ? -5.047 -12.594 1.173 1 93.5 90 LEU A C 1
ATOM 683 O O . LEU A 1 90 ? -4.824 -13.742 0.801 1 93.5 90 LEU A O 1
ATOM 687 N N . LEU A 1 91 ? -4.27 -11.602 0.853 1 91.38 91 LEU A N 1
ATOM 688 C CA . LEU A 1 91 ? -3.053 -11.828 0.08 1 91.38 91 LEU A CA 1
ATOM 689 C C . LEU A 1 91 ? -2.047 -12.656 0.874 1 91.38 91 LEU A C 1
ATOM 691 O O . LEU A 1 91 ? -1.311 -13.461 0.302 1 91.38 91 LEU A O 1
ATOM 695 N N . ALA A 1 92 ? -2.025 -12.391 2.158 1 93.44 92 ALA A N 1
ATOM 696 C CA . ALA A 1 92 ? -1.146 -13.188 3.006 1 93.44 92 ALA A CA 1
ATOM 697 C C . ALA A 1 92 ? -1.565 -14.656 3 1 93.44 92 ALA A C 1
ATOM 699 O O . ALA A 1 92 ? -0.722 -15.547 2.891 1 93.44 92 ALA A O 1
ATOM 700 N N . ILE A 1 93 ? -2.795 -14.898 3.143 1 91.06 93 ILE A N 1
ATOM 701 C CA . ILE A 1 93 ? -3.307 -16.266 3.096 1 91.06 93 ILE A CA 1
ATOM 702 C C . ILE A 1 93 ? -2.93 -16.906 1.767 1 91.06 93 ILE A C 1
ATOM 704 O O . ILE A 1 93 ? -2.432 -18.047 1.738 1 91.06 93 ILE A O 1
ATOM 708 N N . PHE A 1 94 ? -3.129 -16.234 0.74 1 86.19 94 PHE A N 1
ATOM 709 C CA . PHE A 1 94 ? -2.764 -16.719 -0.59 1 86.19 94 PHE A CA 1
ATOM 710 C C . PHE A 1 94 ? -1.289 -17.094 -0.644 1 86.19 94 PHE A C 1
ATOM 712 O O . PHE A 1 94 ? -0.937 -18.172 -1.143 1 86.19 94 PHE A O 1
ATOM 719 N N . ALA A 1 95 ? -0.497 -16.172 -0.161 1 87.31 95 ALA A N 1
ATOM 720 C CA . ALA A 1 95 ? 0.947 -16.391 -0.214 1 87.31 95 ALA A CA 1
ATOM 721 C C . ALA A 1 95 ? 1.354 -17.578 0.64 1 87.31 95 ALA A C 1
ATOM 723 O O . ALA A 1 95 ? 2.223 -18.359 0.248 1 87.31 95 ALA A O 1
ATOM 724 N N . TRP A 1 96 ? 0.751 -17.75 1.771 1 88.12 96 TRP A N 1
ATOM 725 C CA . TRP A 1 96 ? 1.092 -18.875 2.648 1 88.12 96 TRP A CA 1
ATOM 726 C C . TRP A 1 96 ? 0.626 -20.188 2.051 1 88.12 96 TRP A C 1
ATOM 728 O O . TRP A 1 96 ? 1.259 -21.234 2.258 1 88.12 96 TRP A O 1
ATOM 738 N N . LEU A 1 97 ? -0.448 -20.156 1.353 1 83 97 LEU A N 1
ATOM 739 C CA . LEU A 1 97 ? -0.876 -21.344 0.628 1 83 97 LEU A CA 1
ATOM 740 C C . LEU A 1 97 ? 0.133 -21.719 -0.453 1 83 97 LEU A C 1
ATOM 742 O O . LEU A 1 97 ? 0.339 -22.906 -0.737 1 83 97 LEU A O 1
ATOM 746 N N . GLY A 1 98 ? 0.716 -20.719 -0.958 1 77.94 98 GLY A N 1
ATOM 747 C CA . GLY A 1 98 ? 1.729 -20.938 -1.977 1 77.94 98 GLY A CA 1
ATOM 748 C C . GLY A 1 98 ? 3.012 -21.531 -1.421 1 77.94 98 GLY A C 1
ATOM 749 O O . GLY A 1 98 ? 3.709 -22.281 -2.111 1 77.94 98 GLY A O 1
ATOM 750 N N . VAL A 1 99 ? 3.316 -21.188 -0.224 1 77.25 99 VAL A N 1
ATOM 751 C CA . VAL A 1 99 ? 4.516 -21.719 0.421 1 77.25 99 VAL A CA 1
ATOM 752 C C . VAL A 1 99 ? 4.418 -23.234 0.542 1 77.25 99 VAL A C 1
ATOM 754 O O . VAL A 1 99 ? 5.426 -23.938 0.451 1 77.25 99 VAL A O 1
ATOM 757 N N . SER A 1 100 ? 3.268 -23.719 0.721 1 69.81 100 SER A N 1
ATOM 758 C CA . SER A 1 100 ? 3.053 -25.156 0.846 1 69.81 100 SER A CA 1
ATOM 759 C C . SER A 1 100 ? 3.426 -25.875 -0.441 1 69.81 100 SER A C 1
ATOM 761 O O . SER A 1 100 ? 3.852 -27.031 -0.405 1 69.81 100 SER A O 1
ATOM 763 N N . VAL A 1 101 ? 3.334 -25.078 -1.459 1 64.75 101 VAL A N 1
ATOM 764 C CA . VAL A 1 101 ? 3.58 -25.688 -2.762 1 64.75 101 VAL A CA 1
ATOM 765 C C . VAL A 1 101 ? 5.004 -25.391 -3.215 1 64.75 101 VAL A C 1
ATOM 767 O O . VAL A 1 101 ? 5.707 -26.266 -3.713 1 64.75 101 VAL A O 1
ATOM 770 N N . ASN A 1 102 ? 5.41 -24.125 -3.061 1 64.75 102 ASN A N 1
ATOM 771 C CA . ASN A 1 102 ? 6.75 -23.672 -3.408 1 64.75 102 ASN A CA 1
ATOM 772 C C . ASN A 1 102 ? 7.336 -22.766 -2.32 1 64.75 102 ASN A C 1
ATOM 774 O O . ASN A 1 102 ? 7.234 -21.547 -2.396 1 64.75 102 ASN A O 1
ATOM 778 N N . PRO A 1 103 ? 7.977 -23.406 -1.436 1 64.88 103 PRO A N 1
ATOM 779 C CA . PRO A 1 103 ? 8.445 -22.656 -0.263 1 64.88 103 PRO A CA 1
ATOM 780 C C . PRO A 1 103 ? 9.453 -21.578 -0.618 1 64.88 103 PRO A C 1
ATOM 782 O O . PRO A 1 103 ? 9.438 -20.5 -0.025 1 64.88 103 PRO A O 1
ATOM 785 N N . GLY A 1 104 ? 10.359 -21.844 -1.498 1 63.56 104 GLY A N 1
ATOM 786 C CA . GLY A 1 104 ? 11.469 -20.922 -1.749 1 63.56 104 GLY A CA 1
ATOM 787 C C . GLY A 1 104 ? 11.023 -19.531 -2.15 1 63.56 104 GLY A C 1
ATOM 788 O O . GLY A 1 104 ? 11.375 -18.547 -1.496 1 63.56 104 GLY A O 1
ATOM 789 N N . GLY A 1 105 ? 10.234 -19.453 -3.178 1 66.06 105 GLY A N 1
ATOM 790 C CA . GLY A 1 105 ? 9.875 -18.141 -3.678 1 66.06 105 GLY A CA 1
ATOM 791 C C . GLY A 1 105 ? 8.734 -17.5 -2.912 1 66.06 105 GLY A C 1
ATOM 792 O O . GLY A 1 105 ? 8.789 -16.312 -2.568 1 66.06 105 GLY A O 1
ATOM 793 N N . PHE A 1 106 ? 7.945 -18.281 -2.344 1 80.19 106 PHE A N 1
ATOM 794 C CA . PHE A 1 106 ? 6.707 -17.719 -1.828 1 80.19 106 PHE A CA 1
ATOM 795 C C . PHE A 1 106 ? 6.863 -17.312 -0.366 1 80.19 106 PHE A C 1
ATOM 797 O O . PHE A 1 106 ? 6.059 -16.531 0.16 1 80.19 106 PHE A O 1
ATOM 804 N N . ILE A 1 107 ? 7.949 -17.812 0.276 1 85.75 107 ILE A N 1
ATOM 805 C CA . ILE A 1 107 ? 8.094 -17.5 1.69 1 85.75 107 ILE A CA 1
ATOM 806 C C . ILE A 1 107 ? 8.312 -15.992 1.854 1 85.75 107 ILE A C 1
ATOM 808 O O . ILE A 1 107 ? 7.777 -15.375 2.777 1 85.75 107 ILE A O 1
ATOM 812 N N . LEU A 1 108 ? 9.062 -15.391 1 1 86.88 108 LEU A N 1
ATOM 813 C CA . LEU A 1 108 ? 9.344 -13.961 1.099 1 86.88 108 LEU A CA 1
ATOM 814 C C . LEU A 1 108 ? 8.102 -13.141 0.767 1 86.88 108 LEU A C 1
ATOM 816 O O . LEU A 1 108 ? 7.867 -12.086 1.36 1 86.88 108 LEU A O 1
ATOM 820 N N . VAL A 1 109 ? 7.324 -13.609 -0.14 1 89.62 109 VAL A N 1
ATOM 821 C CA . VAL A 1 109 ? 6.062 -12.945 -0.459 1 89.62 109 VAL A CA 1
ATOM 822 C C . VAL A 1 109 ? 5.121 -13.031 0.738 1 89.62 109 VAL A C 1
ATOM 824 O O . VAL A 1 109 ? 4.539 -12.023 1.147 1 89.62 109 VAL A O 1
ATOM 827 N N . ALA A 1 110 ? 5.07 -14.164 1.311 1 91.31 110 ALA A N 1
ATOM 828 C CA . ALA A 1 110 ? 4.188 -14.414 2.447 1 91.31 110 ALA A CA 1
ATOM 829 C C . ALA A 1 110 ? 4.578 -13.547 3.641 1 91.31 110 ALA A C 1
ATOM 831 O O . ALA A 1 110 ? 3.719 -12.945 4.293 1 91.31 110 ALA A O 1
ATOM 832 N N . LEU A 1 111 ? 5.824 -13.477 3.904 1 93.19 111 LEU A N 1
ATOM 833 C CA . LEU A 1 111 ? 6.309 -12.656 5.004 1 93.19 111 LEU A CA 1
ATOM 834 C C . LEU A 1 111 ? 6.012 -11.18 4.746 1 93.19 111 LEU A C 1
ATOM 836 O O . LEU A 1 111 ? 5.598 -10.461 5.66 1 93.19 111 LEU A O 1
ATOM 840 N N . SER A 1 112 ? 6.227 -10.734 3.557 1 92.75 112 SER A N 1
ATOM 841 C CA . SER A 1 112 ? 5.98 -9.336 3.211 1 92.75 112 SER A CA 1
ATOM 842 C C . SER A 1 112 ? 4.512 -8.969 3.412 1 92.75 112 SER A C 1
ATOM 844 O O . SER A 1 112 ? 4.203 -7.945 4.027 1 92.75 112 SER A O 1
ATOM 846 N N . GLU A 1 113 ? 3.637 -9.828 2.961 1 94 113 GLU A N 1
ATOM 847 C CA . GLU A 1 113 ? 2.207 -9.562 3.094 1 94 113 GLU A CA 1
ATOM 848 C C . GLU A 1 113 ? 1.768 -9.625 4.555 1 94 113 GLU A C 1
ATOM 850 O O . GLU A 1 113 ? 0.97 -8.797 5.004 1 94 113 GLU A O 1
ATOM 855 N N . THR A 1 114 ? 2.273 -10.547 5.277 1 94 114 THR A N 1
ATOM 856 C CA . THR A 1 114 ? 1.927 -10.703 6.684 1 94 114 THR A CA 1
ATOM 857 C C . THR A 1 114 ? 2.4 -9.5 7.492 1 94 114 THR A C 1
ATOM 859 O O . THR A 1 114 ? 1.646 -8.953 8.305 1 94 114 THR A O 1
ATOM 862 N N . LEU A 1 115 ? 3.604 -9.109 7.223 1 94.5 115 LEU A N 1
ATOM 863 C CA . LEU A 1 115 ? 4.152 -7.969 7.949 1 94.5 115 LEU A CA 1
ATOM 864 C C . LEU A 1 115 ? 3.406 -6.688 7.598 1 94.5 115 LEU A C 1
ATOM 866 O O . LEU A 1 115 ? 3.166 -5.848 8.461 1 94.5 115 LEU A O 1
ATOM 870 N N . SER A 1 116 ? 3.047 -6.543 6.355 1 93.62 116 SER A N 1
ATOM 871 C CA . SER A 1 116 ? 2.242 -5.391 5.957 1 93.62 116 SER A CA 1
ATOM 872 C C . SER A 1 116 ? 0.882 -5.402 6.645 1 93.62 116 SER A C 1
ATOM 874 O O . SER A 1 116 ? 0.383 -4.359 7.062 1 93.62 116 SER A O 1
ATOM 876 N N . CYS A 1 117 ? 0.356 -6.559 6.734 1 94.88 117 CYS A N 1
ATOM 877 C CA . CYS A 1 117 ? -0.938 -6.695 7.395 1 94.88 117 CYS A CA 1
ATOM 878 C C . CYS A 1 117 ? -0.836 -6.34 8.875 1 94.88 117 CYS A C 1
ATOM 880 O O . CYS A 1 117 ? -1.674 -5.602 9.398 1 94.88 117 CYS A O 1
ATOM 882 N N . ILE A 1 118 ? 0.176 -6.781 9.516 1 95.88 118 ILE A N 1
ATOM 883 C CA . ILE A 1 118 ? 0.399 -6.488 10.93 1 95.88 118 ILE A CA 1
ATOM 884 C C . ILE A 1 118 ? 0.598 -4.988 11.117 1 95.88 118 ILE A C 1
ATOM 886 O O . ILE A 1 118 ? 0.028 -4.391 12.031 1 95.88 118 ILE A O 1
ATOM 890 N N . ALA A 1 119 ? 1.389 -4.43 10.25 1 93.38 119 ALA A N 1
ATOM 891 C CA . ALA A 1 119 ? 1.608 -2.988 10.32 1 93.38 119 ALA A CA 1
ATOM 892 C C . ALA A 1 119 ? 0.293 -2.225 10.18 1 93.38 119 ALA A C 1
ATOM 894 O O . ALA A 1 119 ? 0.05 -1.258 10.906 1 93.38 119 ALA A O 1
ATOM 895 N N . SER A 1 120 ? -0.516 -2.652 9.305 1 93.75 120 SER A N 1
ATOM 896 C CA . SER A 1 120 ? -1.812 -2.014 9.094 1 93.75 120 SER A CA 1
ATOM 897 C C . SER A 1 120 ? -2.701 -2.152 10.328 1 93.75 120 SER A C 1
ATOM 899 O O . SER A 1 120 ? -3.426 -1.223 10.68 1 93.75 120 SER A O 1
ATOM 901 N N . ILE A 1 121 ? -2.637 -3.268 10.953 1 96 121 ILE A N 1
ATOM 902 C CA . ILE A 1 121 ? -3.424 -3.508 12.156 1 96 121 ILE A CA 1
ATOM 903 C C . ILE A 1 121 ? -2.963 -2.568 13.273 1 96 121 ILE A C 1
ATOM 905 O O . ILE A 1 121 ? -3.785 -2.018 14.008 1 96 121 ILE A O 1
ATOM 909 N N . ILE A 1 122 ? -1.698 -2.379 13.328 1 94.75 122 ILE A N 1
ATOM 910 C CA . ILE A 1 122 ? -1.132 -1.52 14.359 1 94.75 122 ILE A CA 1
ATOM 911 C C . ILE A 1 122 ? -1.595 -0.08 14.148 1 94.75 122 ILE A C 1
ATOM 913 O O . ILE A 1 122 ? -2.031 0.584 15.094 1 94.75 122 ILE A O 1
ATOM 917 N N . VAL A 1 123 ? -1.528 0.379 12.914 1 92.81 123 VAL A N 1
ATOM 918 C CA . VAL A 1 123 ? -1.972 1.735 12.609 1 92.81 123 VAL A CA 1
ATOM 919 C C . VAL A 1 123 ? -3.471 1.862 12.883 1 92.81 123 VAL A C 1
ATOM 921 O O . VAL A 1 123 ? -3.922 2.857 13.453 1 92.81 123 VAL A O 1
ATOM 924 N N . PHE A 1 124 ? -4.148 0.872 12.516 1 94.88 124 PHE A N 1
ATOM 925 C CA . PHE A 1 124 ? -5.59 0.871 12.727 1 94.88 124 PHE A CA 1
ATOM 926 C C . PHE A 1 124 ? -5.914 0.896 14.219 1 94.88 124 PHE A C 1
ATOM 928 O O . PHE A 1 124 ? -6.828 1.604 14.648 1 94.88 124 PHE A O 1
ATOM 935 N N . ALA A 1 125 ? -5.223 0.168 14.984 1 95.5 125 ALA A N 1
ATOM 936 C CA . ALA A 1 125 ? -5.414 0.144 16.422 1 95.5 125 ALA A CA 1
ATOM 937 C C . ALA A 1 125 ? -5.137 1.514 17.047 1 95.5 125 ALA A C 1
ATOM 939 O O . ALA A 1 125 ? -5.852 1.953 17.938 1 95.5 125 ALA A O 1
ATOM 940 N N . LEU A 1 126 ? -4.105 2.145 16.531 1 94.62 126 LEU A N 1
ATOM 941 C CA . LEU A 1 126 ? -3.797 3.488 17.016 1 94.62 126 LEU A CA 1
ATOM 942 C C . LEU A 1 126 ? -4.926 4.457 16.672 1 94.62 126 LEU A C 1
ATOM 944 O O . LEU A 1 126 ? -5.285 5.305 17.5 1 94.62 126 LEU A O 1
ATOM 948 N N . LYS A 1 127 ? -5.438 4.336 15.5 1 93.25 127 LYS A N 1
ATOM 949 C CA . LYS A 1 127 ? -6.555 5.18 15.086 1 93.25 127 LYS A CA 1
ATOM 950 C C . LYS A 1 127 ? -7.773 4.961 15.984 1 93.25 127 LYS A C 1
ATOM 952 O O . LYS A 1 127 ? -8.398 5.922 16.438 1 93.25 127 LYS A O 1
ATOM 957 N N . ILE A 1 128 ? -8.062 3.729 16.281 1 95.38 128 ILE A N 1
ATOM 958 C CA . ILE A 1 128 ? -9.211 3.4 17.109 1 95.38 128 ILE A CA 1
ATOM 959 C C . ILE A 1 128 ? -8.984 3.914 18.531 1 95.38 128 ILE A C 1
ATOM 961 O O . ILE A 1 128 ? -9.898 4.445 19.156 1 95.38 128 ILE A O 1
ATOM 965 N N . ALA A 1 129 ? -7.824 3.793 18.984 1 95.25 129 ALA A N 1
ATOM 966 C CA . ALA A 1 129 ? -7.48 4.254 20.328 1 95.25 129 ALA A CA 1
ATOM 967 C C . ALA A 1 129 ? -7.633 5.77 20.438 1 95.25 129 ALA A C 1
ATOM 969 O O . ALA A 1 129 ? -8.234 6.27 21.391 1 95.25 129 ALA A O 1
ATOM 970 N N . ASN A 1 130 ? -7.125 6.465 19.484 1 93.75 130 ASN A N 1
ATOM 971 C CA . ASN A 1 130 ? -7.23 7.918 19.484 1 93.75 130 ASN A CA 1
ATOM 972 C C . ASN A 1 130 ? -8.688 8.375 19.391 1 93.75 130 ASN A C 1
ATOM 974 O O . ASN A 1 130 ? -9.086 9.328 20.047 1 93.75 130 ASN A O 1
ATOM 978 N N . LYS A 1 131 ? -9.398 7.734 18.562 1 93.88 131 LYS A N 1
ATOM 979 C CA . LYS A 1 131 ? -10.812 8.07 18.406 1 93.88 131 LYS A CA 1
ATOM 980 C C . LYS A 1 131 ? -11.586 7.828 19.703 1 93.88 131 LYS A C 1
ATOM 982 O O . LYS A 1 131 ? -12.43 8.641 20.078 1 93.88 131 LYS A O 1
ATOM 987 N N . ALA A 1 132 ? -11.273 6.746 20.344 1 95.31 132 ALA A N 1
ATOM 988 C CA . ALA A 1 132 ? -11.93 6.402 21.594 1 95.31 132 ALA A CA 1
ATOM 989 C C . ALA A 1 132 ? -11.562 7.391 22.703 1 95.31 132 ALA A C 1
ATOM 991 O O . ALA A 1 132 ? -12.422 7.82 23.469 1 95.31 132 ALA A O 1
ATOM 992 N N . LYS A 1 133 ? -10.281 7.711 22.719 1 95.69 133 LYS A N 1
ATOM 993 C CA . LYS A 1 133 ? -9.82 8.656 23.734 1 95.69 133 LYS A CA 1
ATOM 994 C C . LYS A 1 133 ? -10.414 10.039 23.5 1 95.69 133 LYS A C 1
ATOM 996 O O . LYS A 1 133 ? -10.766 10.742 24.453 1 95.69 133 LYS A O 1
ATOM 1001 N N . ALA A 1 134 ? -10.5 10.398 22.25 1 94.69 134 ALA A N 1
ATOM 1002 C CA . ALA A 1 134 ? -11.109 11.68 21.906 1 94.69 134 ALA A CA 1
ATOM 1003 C C . ALA A 1 134 ? -12.578 11.719 22.297 1 94.69 134 ALA A C 1
ATOM 1005 O O . ALA A 1 134 ? -13.047 12.703 22.875 1 94.69 134 ALA A O 1
ATOM 1006 N N . LYS A 1 135 ? -13.32 10.641 22.078 1 95.06 135 LYS A N 1
ATOM 1007 C CA . LYS A 1 135 ? -14.727 10.539 22.438 1 95.06 135 LYS A CA 1
ATOM 1008 C C . LYS A 1 135 ? -14.922 10.578 23.938 1 95.06 135 LYS A C 1
ATOM 1010 O O . LYS A 1 135 ? -15.852 11.219 24.438 1 95.06 135 LYS A O 1
ATOM 1015 N N . ALA A 1 136 ? -14.031 9.945 24.609 1 95.88 136 ALA A N 1
ATOM 1016 C CA . ALA A 1 136 ? -14.094 9.906 26.062 1 95.88 136 ALA A CA 1
ATOM 1017 C C . ALA A 1 136 ? -13.836 11.281 26.656 1 95.88 136 ALA A C 1
ATOM 1019 O O . ALA A 1 136 ? -14.383 11.625 27.719 1 95.88 136 ALA A O 1
ATOM 1020 N N . ALA A 1 137 ? -13.031 12.07 25.984 1 95.12 137 ALA A N 1
ATOM 1021 C CA . ALA A 1 137 ? -12.688 13.406 26.484 1 95.12 137 ALA A CA 1
ATOM 1022 C C . ALA A 1 137 ? -13.68 14.445 25.984 1 95.12 137 ALA A C 1
ATOM 1024 O O . ALA A 1 137 ? -13.555 15.633 26.297 1 95.12 137 ALA A O 1
ATOM 1025 N N . GLY A 1 138 ? -14.586 14.078 25.078 1 94.75 138 GLY A N 1
ATOM 1026 C CA . GLY A 1 138 ? -15.602 14.984 24.562 1 94.75 138 GLY A CA 1
ATOM 1027 C C . GLY A 1 138 ? -15.07 15.945 23.516 1 94.75 138 GLY A C 1
ATOM 1028 O O . GLY A 1 138 ? -15.492 17.094 23.453 1 94.75 138 GLY A O 1
ATOM 1029 N N . MET A 1 139 ? -14.086 15.508 22.891 1 93.38 139 MET A N 1
ATOM 1030 C CA . MET A 1 139 ? -13.484 16.359 21.875 1 93.38 139 MET A CA 1
ATOM 1031 C C . MET A 1 139 ? -13.398 15.633 20.531 1 93.38 139 MET A C 1
ATOM 1033 O O . MET A 1 139 ? -13.641 14.43 20.469 1 93.38 139 MET A O 1
ATOM 1037 N N . THR A 1 140 ? -13.109 16.391 19.484 1 92.12 140 THR A N 1
ATOM 1038 C CA . THR A 1 140 ? -12.883 15.797 18.172 1 92.12 140 THR A CA 1
ATOM 1039 C C . THR A 1 140 ? -11.492 15.172 18.094 1 92.12 140 THR A C 1
ATOM 1041 O O . THR A 1 140 ? -10.609 15.508 18.875 1 92.12 140 THR A O 1
ATOM 1044 N N . GLU A 1 141 ? -11.375 14.25 17.234 1 91.06 141 GLU A N 1
ATOM 1045 C CA . GLU A 1 141 ? -10.078 13.609 17.047 1 91.06 141 GLU A CA 1
ATOM 1046 C C . GLU A 1 141 ? -8.992 14.625 16.734 1 91.06 141 GLU A C 1
ATOM 1048 O O . GLU A 1 141 ? -7.855 14.5 17.203 1 91.06 141 GLU A O 1
ATOM 1053 N N . LEU A 1 142 ? -9.336 15.555 15.945 1 88.81 142 LEU A N 1
ATOM 1054 C CA . LEU A 1 142 ? -8.383 16.594 15.594 1 88.81 142 LEU A CA 1
ATOM 1055 C C . LEU A 1 142 ? -7.934 17.359 16.828 1 88.81 142 LEU A C 1
ATOM 1057 O O . LEU A 1 142 ? -6.734 17.594 17.031 1 88.81 142 LEU A O 1
ATOM 1061 N N . GLU A 1 143 ? -8.852 17.797 17.578 1 89.81 143 GLU A N 1
ATOM 1062 C CA . GLU A 1 143 ? -8.547 18.516 18.812 1 89.81 143 GLU A CA 1
ATOM 1063 C C . GLU A 1 143 ? -7.691 17.656 19.75 1 89.81 143 GLU A C 1
ATOM 1065 O O . GLU A 1 143 ? -6.742 18.156 20.359 1 89.81 143 GLU A O 1
ATOM 1070 N N . TYR A 1 144 ? -8.047 16.422 19.859 1 91.94 144 TYR A N 1
ATOM 1071 C CA . TYR A 1 144 ? -7.297 15.5 20.703 1 91.94 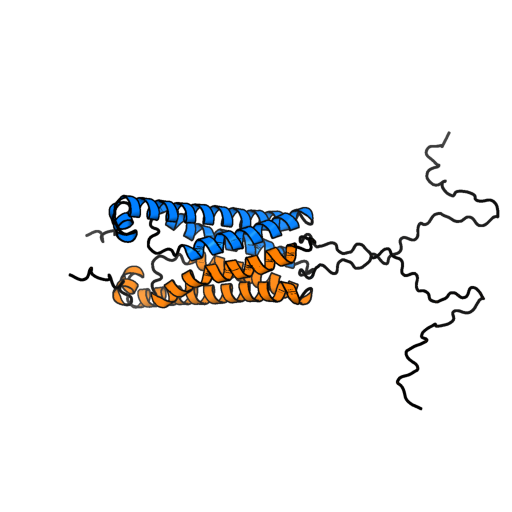144 TYR A CA 1
ATOM 1072 C C . TYR A 1 144 ? -5.852 15.383 20.234 1 91.94 144 TYR A C 1
ATOM 1074 O O . TYR A 1 144 ? -4.922 15.438 21.031 1 91.94 144 TYR A O 1
ATOM 1082 N N . CYS A 1 145 ? -5.598 15.188 19.031 1 89 145 CYS A N 1
ATOM 1083 C CA . CYS A 1 145 ? -4.254 15.055 18.469 1 89 145 CYS A CA 1
ATOM 1084 C C . CYS A 1 145 ? -3.461 16.344 18.641 1 89 145 CYS A C 1
ATOM 1086 O O . CYS A 1 145 ? -2.268 16.297 18.953 1 89 145 CYS A O 1
ATOM 1088 N N . ASN A 1 146 ? -4.137 17.391 18.438 1 86.31 146 ASN A N 1
ATOM 1089 C CA . ASN A 1 146 ? -3.453 18.672 18.609 1 86.31 146 ASN A CA 1
ATOM 1090 C C . ASN A 1 146 ? -2.984 18.844 20.047 1 86.31 146 ASN A C 1
ATOM 1092 O O . ASN A 1 146 ? -1.921 19.422 20.297 1 86.31 146 ASN A O 1
ATOM 1096 N N . LEU A 1 147 ? -3.779 18.453 20.906 1 89 147 LEU A N 1
ATOM 1097 C CA . LEU A 1 147 ? -3.498 18.609 22.328 1 89 147 LEU A CA 1
ATOM 1098 C C . LEU A 1 147 ? -2.42 17.625 22.781 1 89 147 LEU A C 1
ATOM 1100 O O . LEU A 1 147 ? -1.512 18 23.531 1 89 147 LEU A O 1
ATOM 1104 N N . HIS A 1 148 ? -2.428 16.422 22.422 1 90.12 148 HIS A N 1
ATOM 1105 C CA . HIS A 1 148 ? -1.577 15.383 22.969 1 90.12 148 HIS A CA 1
ATOM 1106 C C . HIS A 1 148 ? -0.376 15.109 22.078 1 90.12 148 HIS A C 1
ATOM 1108 O O . HIS A 1 148 ? 0.65 14.609 22.531 1 90.12 148 HIS A O 1
ATOM 1114 N N . TYR A 1 149 ? -0.545 15.367 20.766 1 89.06 149 TYR A N 1
ATOM 1115 C CA . TYR A 1 149 ? 0.536 15.164 19.812 1 89.06 149 TYR A CA 1
ATOM 1116 C C . TYR A 1 149 ? 0.766 16.406 18.969 1 89.06 149 TYR A C 1
ATOM 1118 O O . TYR A 1 149 ? 0.58 16.391 17.75 1 89.06 149 TYR A O 1
ATOM 1126 N N . PRO A 1 150 ? 1.247 17.469 19.5 1 81.12 150 PRO A N 1
ATOM 1127 C CA . PRO A 1 150 ? 1.421 18.719 18.766 1 81.12 150 PRO A CA 1
ATOM 1128 C C . PRO A 1 150 ? 2.512 18.625 17.688 1 81.12 150 PRO A C 1
ATOM 1130 O O . PRO A 1 150 ? 3.498 17.906 17.875 1 81.12 150 PRO A O 1
ATOM 1133 N N . ILE A 1 151 ? 2.232 19.172 16.5 1 73.69 151 ILE A N 1
ATOM 1134 C CA . ILE A 1 151 ? 3.189 19.188 15.406 1 73.69 151 ILE A CA 1
ATOM 1135 C C . ILE A 1 151 ? 4.336 20.141 15.734 1 73.69 151 ILE A C 1
ATOM 1137 O O . ILE A 1 151 ? 4.109 21.328 16.016 1 73.69 151 ILE A O 1
ATOM 1141 N N . VAL A 1 152 ? 5.406 19.703 16.266 1 60.56 152 VAL A N 1
ATOM 1142 C CA . VAL A 1 152 ? 6.527 20.547 16.625 1 60.56 152 VAL A CA 1
ATOM 1143 C C . VAL A 1 152 ? 6.977 21.375 15.422 1 60.56 152 VAL A C 1
ATOM 1145 O O . VAL A 1 152 ? 7.375 20.812 14.398 1 60.56 152 VAL A O 1
ATOM 1148 N N . LYS A 1 153 ? 6.352 22.453 15.094 1 54.09 153 LYS A N 1
ATOM 1149 C CA . LYS A 1 153 ? 6.859 23.375 14.078 1 54.09 153 LYS A CA 1
ATOM 1150 C C . LYS A 1 153 ? 8.32 23.734 14.344 1 54.09 153 LYS A C 1
ATOM 1152 O O . LYS A 1 153 ? 8.664 24.156 15.453 1 54.09 153 LYS A O 1
ATOM 1157 N N . LYS A 1 154 ? 9.312 23.062 13.664 1 48.62 154 LYS A N 1
ATOM 1158 C CA . LYS A 1 154 ? 10.648 23.656 13.758 1 48.62 154 LYS A CA 1
ATOM 1159 C C . LYS A 1 154 ? 10.594 25.156 13.516 1 48.62 154 LYS A C 1
ATOM 1161 O O . LYS A 1 154 ? 10.219 25.609 12.438 1 48.62 154 LYS A O 1
ATOM 1166 N N . LEU A 1 155 ? 10.359 25.906 14.344 1 45.06 155 LEU A N 1
ATOM 1167 C CA . LEU A 1 155 ? 10.57 27.344 14.258 1 45.06 155 LEU A CA 1
ATOM 1168 C C . LEU A 1 155 ? 11.883 27.672 13.539 1 45.06 155 LEU A C 1
ATOM 1170 O O . LEU A 1 155 ? 12.891 27 13.766 1 45.06 155 LEU A O 1
ATOM 1174 N N . PRO A 1 156 ? 11.766 28.344 12.383 1 42.78 156 PRO A N 1
ATOM 1175 C CA . PRO A 1 156 ? 13.008 28.859 11.797 1 42.78 156 PRO A CA 1
ATOM 1176 C C . PRO A 1 156 ? 13.969 29.406 12.844 1 42.78 156 PRO A C 1
ATOM 1178 O O . PRO A 1 156 ? 13.539 30.062 13.797 1 42.78 156 PRO A O 1
ATOM 1181 N N . LYS A 1 157 ? 15.062 28.656 13.125 1 42.25 157 LYS A N 1
ATOM 1182 C CA . LYS A 1 157 ? 16.094 29.344 13.898 1 42.25 157 LYS A CA 1
ATOM 1183 C C . LYS A 1 157 ? 16.188 30.812 13.508 1 42.25 157 LYS A C 1
ATOM 1185 O O . LYS A 1 157 ? 16.281 31.141 12.328 1 42.25 157 LYS A O 1
ATOM 1190 N N . ARG A 1 158 ? 15.945 31.766 14.469 1 40.44 158 ARG A N 1
ATOM 1191 C CA . ARG A 1 158 ? 16.312 33.156 14.273 1 40.44 158 ARG A CA 1
ATOM 1192 C C . ARG A 1 158 ? 17.766 33.281 13.828 1 40.44 158 ARG A C 1
ATOM 1194 O O . ARG A 1 158 ? 18.641 32.531 14.312 1 40.44 158 ARG A O 1
ATOM 1201 N N . MET B 1 1 ? -24.297 -33.125 -50.969 1 20.5 1 MET B N 1
ATOM 1202 C CA . MET B 1 1 ? -24.453 -34.188 -49.969 1 20.5 1 MET B CA 1
ATOM 1203 C C . MET B 1 1 ? -23.438 -34 -48.844 1 20.5 1 MET B C 1
ATOM 1205 O O . MET B 1 1 ? -22.266 -34.375 -48.969 1 20.5 1 MET B O 1
ATOM 1209 N N . ASN B 1 2 ? -23.047 -32.781 -48.031 1 22.09 2 ASN B N 1
ATOM 1210 C CA . ASN B 1 2 ? -22.125 -31.672 -47.875 1 22.09 2 ASN B CA 1
ATOM 1211 C C . ASN B 1 2 ? -21.25 -31.859 -46.625 1 22.09 2 ASN B C 1
ATOM 1213 O O . ASN B 1 2 ? -21.609 -32.594 -45.719 1 22.09 2 ASN B O 1
ATOM 1217 N N . PHE B 1 3 ? -20.031 -31.359 -46.375 1 21.5 3 PHE B N 1
ATOM 1218 C CA . PHE B 1 3 ? -18.719 -31.453 -45.75 1 21.5 3 PHE B CA 1
ATOM 1219 C C . PHE B 1 3 ? -18.844 -31.516 -44.219 1 21.5 3 PHE B C 1
ATOM 1221 O O . PHE B 1 3 ? -17.844 -31.359 -43.531 1 21.5 3 PHE B O 1
ATOM 1228 N N . THR B 1 4 ? -20.094 -31.453 -43.469 1 25.55 4 THR B N 1
ATOM 1229 C CA . THR B 1 4 ? -20.516 -31.625 -42.094 1 25.55 4 THR B CA 1
ATOM 1230 C C . THR B 1 4 ? -20.078 -32.969 -41.531 1 25.55 4 THR B C 1
ATOM 1232 O O . THR B 1 4 ? -19.953 -33.156 -40.312 1 25.55 4 THR B O 1
ATOM 1235 N N . SER B 1 5 ? -20.031 -34.156 -42.25 1 22.98 5 SER B N 1
ATOM 1236 C CA . SER B 1 5 ? -20.141 -35.594 -41.969 1 22.98 5 SER B CA 1
ATOM 1237 C C . SER B 1 5 ? -18.797 -36.188 -41.594 1 22.98 5 SER B C 1
ATOM 1239 O O . SER B 1 5 ? -18.734 -37.188 -40.875 1 22.98 5 SER B O 1
ATOM 1241 N N . LEU B 1 6 ? -17.656 -35.969 -42.281 1 20.91 6 LEU B N 1
ATOM 1242 C CA . LEU B 1 6 ? -16.516 -36.875 -42.375 1 20.91 6 LEU B CA 1
ATOM 1243 C C . LEU B 1 6 ? -15.625 -36.75 -41.156 1 20.91 6 LEU B C 1
ATOM 1245 O O . LEU B 1 6 ? -14.719 -37.562 -40.969 1 20.91 6 LEU B O 1
ATOM 1249 N N . LEU B 1 7 ? -15.43 -35.531 -40.5 1 24.75 7 LEU B N 1
ATOM 1250 C CA . LEU B 1 7 ? -14.391 -35.281 -39.469 1 24.75 7 LEU B CA 1
ATOM 1251 C C . LEU B 1 7 ? -14.641 -36.156 -38.25 1 24.75 7 LEU B C 1
ATOM 1253 O O . LEU B 1 7 ? -14.07 -35.875 -37.188 1 24.75 7 LEU B O 1
ATOM 1257 N N . GLN B 1 8 ? -15.625 -37.125 -38.219 1 24.23 8 GLN B N 1
ATOM 1258 C CA . GLN B 1 8 ? -16.062 -38.156 -37.312 1 24.23 8 GLN B CA 1
ATOM 1259 C C . GLN B 1 8 ? -14.922 -39.156 -37.031 1 24.23 8 GLN B C 1
ATOM 1261 O O . GLN B 1 8 ? -14.734 -39.562 -35.875 1 24.23 8 GLN B O 1
ATOM 1266 N N . ASP B 1 9 ? -14.398 -40.031 -38.062 1 25.33 9 ASP B N 1
ATOM 1267 C CA . ASP B 1 9 ? -13.945 -41.406 -38.094 1 25.33 9 ASP B CA 1
ATOM 1268 C C . ASP B 1 9 ? -12.453 -41.5 -37.781 1 25.33 9 ASP B C 1
ATOM 1270 O O . ASP B 1 9 ? -11.734 -42.312 -38.406 1 25.33 9 ASP B O 1
ATOM 1274 N N . GLY B 1 10 ? -11.734 -40.594 -37.438 1 23.64 10 GLY B N 1
ATOM 1275 C CA . GLY B 1 10 ? -10.289 -40.594 -37.594 1 23.64 10 GLY B CA 1
ATOM 1276 C C . GLY B 1 10 ? -9.648 -41.844 -36.969 1 23.64 10 GLY B C 1
ATOM 1277 O O . GLY B 1 10 ? -9.047 -41.75 -35.906 1 23.64 10 GLY B O 1
ATOM 1278 N N . ILE B 1 11 ? -10.258 -43.031 -36.969 1 25.67 11 ILE B N 1
ATOM 1279 C CA . ILE B 1 11 ? -9.773 -44.344 -36.531 1 25.67 11 ILE B CA 1
ATOM 1280 C C . ILE B 1 11 ? -8.633 -44.812 -37.438 1 25.67 11 ILE B C 1
ATOM 1282 O O . ILE B 1 11 ? -8.836 -45.031 -38.625 1 25.67 11 ILE B O 1
ATOM 1286 N N . TYR B 1 12 ? -7.504 -44.281 -37.656 1 26.36 12 TYR B N 1
ATOM 1287 C CA . TYR B 1 12 ? -6.582 -44.812 -38.625 1 26.36 12 TYR B CA 1
ATOM 1288 C C . TYR B 1 12 ? -6.117 -46.219 -38.219 1 26.36 12 TYR B C 1
ATOM 1290 O O . TYR B 1 12 ? -5.922 -46.5 -37.031 1 26.36 12 TYR B O 1
ATOM 1298 N N . GLU B 1 13 ? -6.367 -47.281 -39 1 23.08 13 GLU B N 1
ATOM 1299 C CA . GLU B 1 13 ? -6.164 -48.75 -39.062 1 23.08 13 GLU B CA 1
ATOM 1300 C C . GLU B 1 13 ? -4.676 -49.094 -39.094 1 23.08 13 GLU B C 1
ATOM 1302 O O . GLU B 1 13 ? -3.945 -48.625 -39.969 1 23.08 13 GLU B O 1
ATOM 1307 N N . VAL B 1 14 ? -3.859 -49.344 -38.062 1 26.42 14 VAL B N 1
ATOM 1308 C CA . VAL B 1 14 ? -2.551 -49.969 -38.188 1 26.42 14 VAL B CA 1
ATOM 1309 C C . VAL B 1 14 ? -2.723 -51.438 -38.562 1 26.42 14 VAL B C 1
ATOM 1311 O O . VAL B 1 14 ? -3.719 -52.062 -38.188 1 26.42 14 VAL B O 1
ATOM 1314 N N . GLY B 1 15 ? -2.213 -52.219 -39.656 1 22.72 15 GLY B N 1
ATOM 1315 C CA . GLY B 1 15 ? -2.227 -53.531 -40.25 1 22.72 15 GLY B CA 1
ATOM 1316 C C . GLY B 1 15 ? -2.451 -54.656 -39.25 1 22.72 15 GLY B C 1
ATOM 1317 O O . GLY B 1 15 ? -3.318 -55.5 -39.438 1 22.72 15 GLY B O 1
ATOM 1318 N N . ASN B 1 16 ? -1.298 -55.562 -38.969 1 22.11 16 ASN B N 1
ATOM 1319 C CA . ASN B 1 16 ? -1.426 -56.938 -38.469 1 22.11 16 ASN B CA 1
ATOM 1320 C C . ASN B 1 16 ? -2.453 -57.031 -37.344 1 22.11 16 ASN B C 1
ATOM 1322 O O . ASN B 1 16 ? -2.5 -56.156 -36.469 1 22.11 16 ASN B O 1
ATOM 1326 N N . GLY B 1 17 ? -3.717 -57.906 -37.344 1 23.19 17 GLY B N 1
ATOM 1327 C CA . GLY B 1 17 ? -4.973 -58.156 -36.656 1 23.19 17 GLY B CA 1
ATOM 1328 C C . GLY B 1 17 ? -5.203 -57.25 -35.469 1 23.19 17 GLY B C 1
ATOM 1329 O O . GLY B 1 17 ? -6.23 -57.344 -34.812 1 23.19 17 GLY B O 1
ATOM 1330 N N . ALA B 1 18 ? -4.137 -57.375 -34.562 1 23.5 18 ALA B N 1
ATOM 1331 C CA . ALA B 1 18 ? -4.398 -56.781 -33.25 1 23.5 18 ALA B CA 1
ATOM 1332 C C . ALA B 1 18 ? -4.98 -55.375 -33.438 1 23.5 18 ALA B C 1
ATOM 1334 O O . ALA B 1 18 ? -4.473 -54.562 -34.219 1 23.5 18 ALA B O 1
ATOM 1335 N N . ILE B 1 19 ? -6.309 -55.344 -33.719 1 23.19 19 ILE B N 1
ATOM 1336 C CA . ILE B 1 19 ? -7 -54.094 -33.906 1 23.19 19 ILE B CA 1
ATOM 1337 C C . ILE B 1 19 ? -6.367 -53 -33.031 1 23.19 19 ILE B C 1
ATOM 1339 O O . ILE B 1 19 ? -6.336 -53.125 -31.797 1 23.19 19 ILE B O 1
ATOM 1343 N N . VAL B 1 20 ? -5.203 -52.625 -33.312 1 23.83 20 VAL B N 1
ATOM 1344 C CA . VAL B 1 20 ? -4.629 -51.594 -32.438 1 23.83 20 VAL B CA 1
ATOM 1345 C C . VAL B 1 20 ? -5.562 -50.406 -32.344 1 23.83 20 VAL B C 1
ATOM 1347 O O . VAL B 1 20 ? -5.793 -49.719 -33.344 1 23.83 20 VAL B O 1
ATOM 1350 N N . THR B 1 21 ? -6.77 -50.594 -32.062 1 21.7 21 THR B N 1
ATOM 1351 C CA . THR B 1 21 ? -7.664 -49.469 -31.906 1 21.7 21 THR B CA 1
ATOM 1352 C C . THR B 1 21 ? -6.895 -48.219 -31.453 1 21.7 21 THR B C 1
ATOM 1354 O O . THR B 1 21 ? -6.016 -48.312 -30.594 1 21.7 21 THR B O 1
ATOM 1357 N N . ASP B 1 22 ? -6.441 -47.438 -32.31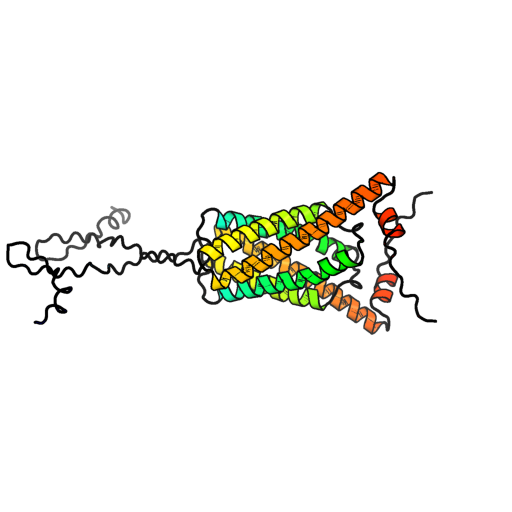2 1 23.17 22 ASP B N 1
ATOM 1358 C CA . ASP B 1 22 ? -5.625 -46.25 -32.125 1 23.17 22 ASP B CA 1
ATOM 1359 C C . ASP B 1 22 ? -5.969 -45.531 -30.812 1 23.17 22 ASP B C 1
ATOM 1361 O O . ASP B 1 22 ? -6.816 -44.656 -30.781 1 23.17 22 ASP B O 1
ATOM 1365 N N . GLN B 1 23 ? -6.703 -46.125 -29.906 1 22.39 23 GLN B N 1
ATOM 1366 C CA . GLN B 1 23 ? -6.93 -45.75 -28.5 1 22.39 23 GLN B CA 1
ATOM 1367 C C . GLN B 1 23 ? -5.676 -45.125 -27.891 1 22.39 23 GLN B C 1
ATOM 1369 O O . GLN B 1 23 ? -4.676 -45.812 -27.688 1 22.39 23 GLN B O 1
ATOM 1374 N N . SER B 1 24 ? -5.168 -44.312 -28.625 1 24.58 24 SER B N 1
ATOM 1375 C CA . SER B 1 24 ? -3.902 -43.719 -28.219 1 24.58 24 SER B CA 1
ATOM 1376 C C . SER B 1 24 ? -3.711 -43.781 -26.719 1 24.58 24 SER B C 1
ATOM 1378 O O . SER B 1 24 ? -4.629 -43.469 -25.953 1 24.58 24 SER B O 1
ATOM 1380 N N . PRO B 1 25 ? -3.059 -44.75 -26.156 1 24.59 25 PRO B N 1
ATOM 1381 C CA . PRO B 1 25 ? -3.01 -44.969 -24.719 1 24.59 25 PRO B CA 1
ATOM 1382 C C . PRO B 1 25 ? -3.113 -43.688 -23.906 1 24.59 25 PRO B C 1
ATOM 1384 O O . PRO B 1 25 ? -2.342 -42.75 -24.141 1 24.59 25 PRO B O 1
ATOM 1387 N N . TYR B 1 26 ? -4.242 -43.094 -23.719 1 25.8 26 TYR B N 1
ATOM 1388 C CA . TYR B 1 26 ? -4.582 -42.094 -22.719 1 25.8 26 TYR B CA 1
ATOM 1389 C C . TYR B 1 26 ? -3.709 -42.25 -21.469 1 25.8 26 TYR B C 1
ATOM 1391 O O . TYR B 1 26 ? -4.016 -43.031 -20.578 1 25.8 26 TYR B O 1
ATOM 1399 N N . LEU B 1 27 ? -2.467 -42.75 -21.734 1 25.31 27 LEU B N 1
ATOM 1400 C CA . LEU B 1 27 ? -1.573 -42.906 -20.594 1 25.31 27 LEU B CA 1
ATOM 1401 C C . LEU B 1 27 ? -1.887 -41.844 -19.516 1 25.31 27 LEU B C 1
ATOM 1403 O O . LEU B 1 27 ? -1.913 -40.656 -19.812 1 25.31 27 LEU B O 1
ATOM 1407 N N . GLY B 1 28 ? -2.791 -42.094 -18.766 1 26.02 28 GLY B N 1
ATOM 1408 C CA . GLY B 1 28 ? -3.305 -41.531 -17.531 1 26.02 28 GLY B CA 1
ATOM 1409 C C . GLY B 1 28 ? -2.271 -40.75 -16.75 1 26.02 28 GLY B C 1
ATOM 1410 O O . GLY B 1 28 ? -2.434 -40.5 -15.547 1 26.02 28 GLY B O 1
ATOM 1411 N N . ILE B 1 29 ? -1.004 -41.125 -16.969 1 27.52 29 ILE B N 1
ATOM 1412 C CA . ILE B 1 29 ? 0.047 -40.406 -16.266 1 27.52 29 ILE B CA 1
ATOM 1413 C C . ILE B 1 29 ? -0.107 -38.906 -16.516 1 27.52 29 ILE B C 1
ATOM 1415 O O . ILE B 1 29 ? 0.201 -38.406 -17.594 1 27.52 29 ILE B O 1
ATOM 1419 N N . THR B 1 30 ? -1.241 -38.469 -16.672 1 28.25 30 THR B N 1
ATOM 1420 C CA . THR B 1 30 ? -1.432 -37.031 -16.703 1 28.25 30 THR B CA 1
ATOM 1421 C C . THR B 1 30 ? -0.27 -36.312 -16.031 1 28.25 30 THR B C 1
ATOM 1423 O O . THR B 1 30 ? -0.018 -36.5 -14.836 1 28.25 30 THR B O 1
ATOM 1426 N N . PRO B 1 31 ? 0.938 -36.438 -16.594 1 28.81 31 PRO B N 1
ATOM 1427 C CA . PRO B 1 31 ? 2.104 -35.844 -15.93 1 28.81 31 PRO B CA 1
ATOM 1428 C C . PRO B 1 31 ? 1.727 -34.719 -14.953 1 28.81 31 PRO B C 1
ATOM 1430 O O . PRO B 1 31 ? 0.869 -33.906 -15.266 1 28.81 31 PRO B O 1
ATOM 1433 N N . ASP B 1 32 ? 1.572 -35.094 -13.75 1 30.38 32 ASP B N 1
ATOM 1434 C CA . ASP B 1 32 ? 1.322 -34.281 -12.578 1 30.38 32 ASP B CA 1
ATOM 1435 C C . ASP B 1 32 ? 2.018 -32.906 -12.711 1 30.38 32 ASP B C 1
ATOM 1437 O O . ASP B 1 32 ? 3.168 -32.75 -12.297 1 30.38 32 ASP B O 1
ATOM 1441 N N . TYR B 1 33 ? 2.383 -32.562 -13.82 1 30.39 33 TYR B N 1
ATOM 1442 C CA . TYR B 1 33 ? 3.021 -31.391 -14.383 1 30.39 33 TYR B CA 1
ATOM 1443 C C . TYR B 1 33 ? 2.654 -30.141 -13.586 1 30.39 33 TYR B C 1
ATOM 1445 O O . TYR B 1 33 ? 2.9 -29.016 -14.023 1 30.39 33 TYR B O 1
ATOM 1453 N N . GLN B 1 34 ? 1.509 -30.219 -13.094 1 32.75 34 GLN B N 1
ATOM 1454 C CA . GLN B 1 34 ? 1.001 -29.047 -12.406 1 32.75 34 GLN B CA 1
ATOM 1455 C C . GLN B 1 34 ? 2.078 -28.406 -11.531 1 32.75 34 GLN B C 1
ATOM 1457 O O . GLN B 1 34 ? 2.051 -28.547 -10.305 1 32.75 34 GLN B O 1
ATOM 1462 N N . GLY B 1 35 ? 3.162 -28.875 -11.594 1 32.12 35 GLY B N 1
ATOM 1463 C CA . GLY B 1 35 ? 4.281 -28.328 -10.844 1 32.12 35 GLY B CA 1
ATOM 1464 C C . GLY B 1 35 ? 4.18 -26.828 -10.609 1 32.12 35 GLY B C 1
ATOM 1465 O O . GLY B 1 35 ? 4.379 -26.047 -11.539 1 32.12 35 GLY B O 1
ATOM 1466 N N . ALA B 1 36 ? 3.119 -26.422 -10.164 1 37.72 36 ALA B N 1
ATOM 1467 C CA . ALA B 1 36 ? 2.715 -25.109 -9.648 1 37.72 36 ALA B CA 1
ATOM 1468 C C . ALA B 1 36 ? 3.918 -24.328 -9.133 1 37.72 36 ALA B C 1
ATOM 1470 O O . ALA B 1 36 ? 4.719 -24.844 -8.352 1 37.72 36 ALA B O 1
ATOM 1471 N N . TYR B 1 37 ? 4.77 -24.031 -10.125 1 38.88 37 TYR B N 1
ATOM 1472 C CA . TYR B 1 37 ? 5.953 -23.297 -9.68 1 38.88 37 TYR B CA 1
ATOM 1473 C C . TYR B 1 37 ? 5.715 -22.641 -8.32 1 38.88 37 TYR B C 1
ATOM 1475 O O . TYR B 1 37 ? 5.836 -21.422 -8.18 1 38.88 37 TYR B O 1
ATOM 1483 N N . GLY B 1 38 ? 5.133 -23.469 -7.52 1 43.59 38 GLY B N 1
ATOM 1484 C CA . GLY B 1 38 ? 5.051 -23.109 -6.113 1 43.59 38 GLY B CA 1
ATOM 1485 C C . GLY B 1 38 ? 3.828 -22.281 -5.773 1 43.59 38 GLY B C 1
ATOM 1486 O O . GLY B 1 38 ? 3.729 -21.734 -4.676 1 43.59 38 GLY B O 1
ATOM 1487 N N . PHE B 1 39 ? 3.031 -21.844 -6.797 1 52.88 39 PHE B N 1
ATOM 1488 C CA . PHE B 1 39 ? 1.9 -21.031 -6.371 1 52.88 39 PHE B CA 1
ATOM 1489 C C . PHE B 1 39 ? 0.783 -21.906 -5.812 1 52.88 39 PHE B C 1
ATOM 1491 O O . PHE B 1 39 ? 0.637 -23.062 -6.211 1 52.88 39 PHE B O 1
ATOM 1498 N N . PRO B 1 40 ? 0.145 -21.453 -4.852 1 50.06 40 PRO B N 1
ATOM 1499 C CA . PRO B 1 40 ? -0.861 -22.25 -4.148 1 50.06 40 PRO B CA 1
ATOM 1500 C C . PRO B 1 40 ? -1.94 -22.797 -5.078 1 50.06 40 PRO B C 1
ATOM 1502 O O . PRO B 1 40 ? -2.414 -22.078 -5.965 1 50.06 40 PRO B O 1
ATOM 1505 N N . THR B 1 41 ? -2.094 -24.031 -5.395 1 53.56 41 THR B N 1
ATOM 1506 C CA . THR B 1 41 ? -3.041 -24.766 -6.223 1 53.56 41 THR B CA 1
ATOM 1507 C C . THR B 1 41 ? -4.391 -24.891 -5.523 1 53.56 41 THR B C 1
ATOM 1509 O O . THR B 1 41 ? -5.316 -25.5 -6.059 1 53.56 41 THR B O 1
ATOM 1512 N N . HIS B 1 42 ? -4.527 -24.297 -4.434 1 59.03 42 HIS B N 1
ATOM 1513 C CA . HIS B 1 42 ? -5.809 -24.422 -3.754 1 59.03 42 HIS B CA 1
ATOM 1514 C C . HIS B 1 42 ? -6.891 -23.625 -4.477 1 59.03 42 HIS B C 1
ATOM 1516 O O . HIS B 1 42 ? -6.641 -22.5 -4.941 1 59.03 42 HIS B O 1
ATOM 1522 N N . PRO B 1 43 ? -7.988 -24.312 -4.836 1 62.12 43 PRO B N 1
ATOM 1523 C CA . PRO B 1 43 ? -9.07 -23.641 -5.562 1 62.12 43 PRO B CA 1
ATOM 1524 C C . PRO B 1 43 ? -9.383 -22.25 -5.008 1 62.12 43 PRO B C 1
ATOM 1526 O O . PRO B 1 43 ? -9.766 -21.359 -5.762 1 62.12 43 PRO B O 1
ATOM 1529 N N . TRP B 1 44 ? -9.109 -22.078 -3.707 1 72 44 TRP B N 1
ATOM 1530 C CA . TRP B 1 44 ? -9.445 -20.797 -3.08 1 72 44 TRP B CA 1
ATOM 1531 C C . TRP B 1 44 ? -8.289 -19.812 -3.189 1 72 44 TRP B C 1
ATOM 1533 O O . TRP B 1 44 ? -8.43 -18.641 -2.838 1 72 44 TRP B O 1
ATOM 1543 N N . GLY B 1 45 ? -7.211 -20.297 -3.729 1 75 45 GLY B N 1
ATOM 1544 C CA . GLY B 1 45 ? -6.047 -19.422 -3.861 1 75 45 GLY B CA 1
ATOM 1545 C C . GLY B 1 45 ? -6.289 -18.234 -4.773 1 75 45 GLY B C 1
ATOM 1546 O O . GLY B 1 45 ? -5.988 -17.109 -4.41 1 75 45 GLY B O 1
ATOM 1547 N N . ILE B 1 46 ? -6.922 -18.547 -5.863 1 73.5 46 ILE B N 1
ATOM 1548 C CA . ILE B 1 46 ? -7.195 -17.5 -6.832 1 73.5 46 ILE B CA 1
ATOM 1549 C C . ILE B 1 46 ? -8.156 -16.469 -6.223 1 73.5 46 ILE B C 1
ATOM 1551 O O . ILE B 1 46 ? -7.992 -15.266 -6.422 1 73.5 46 ILE B O 1
ATOM 1555 N N . PHE B 1 47 ? -9.133 -17 -5.523 1 82.75 47 PHE B N 1
ATOM 1556 C CA . PHE B 1 47 ? -10.094 -16.125 -4.867 1 82.75 47 PHE B CA 1
ATOM 1557 C C . PHE B 1 47 ? -9.391 -15.172 -3.906 1 82.75 47 PHE B C 1
ATOM 1559 O O . PHE B 1 47 ? -9.633 -13.961 -3.93 1 82.75 47 PHE B O 1
ATOM 1566 N N . PHE B 1 48 ? -8.492 -15.633 -3.061 1 86.75 48 PHE B N 1
ATOM 1567 C CA . PHE B 1 48 ? -7.785 -14.82 -2.076 1 86.75 48 PHE B CA 1
ATOM 1568 C C . PHE B 1 48 ? -6.902 -13.789 -2.762 1 86.75 48 PHE B C 1
ATOM 1570 O O . PHE B 1 48 ? -6.828 -12.633 -2.322 1 86.75 48 PHE B O 1
ATOM 1577 N N . GLN B 1 49 ? -6.348 -14.164 -3.791 1 86.19 49 GLN B N 1
ATOM 1578 C CA . GLN B 1 49 ? -5.441 -13.258 -4.488 1 86.19 49 GLN B CA 1
ATOM 1579 C C . GLN B 1 49 ? -6.215 -12.141 -5.191 1 86.19 49 GLN B C 1
ATOM 1581 O O . GLN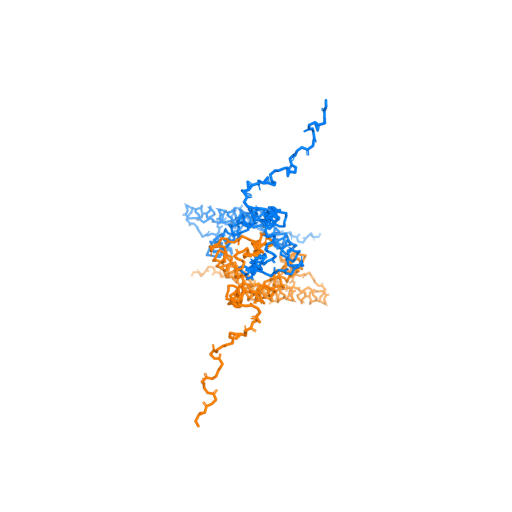 B 1 49 ? -5.836 -10.977 -5.109 1 86.19 49 GLN B O 1
ATOM 1586 N N . VAL B 1 50 ? -7.25 -12.523 -5.859 1 86.75 50 VAL B N 1
ATOM 1587 C CA . VAL B 1 50 ? -8.016 -11.562 -6.645 1 86.75 50 VAL B CA 1
ATOM 1588 C C . VAL B 1 50 ? -8.703 -10.57 -5.715 1 86.75 50 VAL B C 1
ATOM 1590 O O . VAL B 1 50 ? -8.555 -9.359 -5.875 1 86.75 50 VAL B O 1
ATOM 1593 N N . VAL B 1 51 ? -9.406 -11.031 -4.785 1 91.44 51 VAL B N 1
ATOM 1594 C CA . VAL B 1 51 ? -10.125 -10.156 -3.861 1 91.44 51 VAL B CA 1
ATOM 1595 C C . VAL B 1 51 ? -9.133 -9.328 -3.051 1 91.44 51 VAL B C 1
ATOM 1597 O O . VAL B 1 51 ? -9.344 -8.141 -2.818 1 91.44 51 VAL B O 1
ATOM 1600 N N . GLY B 1 52 ? -8.031 -9.977 -2.682 1 93 52 GLY B N 1
ATOM 1601 C CA . GLY B 1 52 ? -7 -9.242 -1.966 1 93 52 GLY B CA 1
ATOM 1602 C C . GLY B 1 52 ? -6.43 -8.086 -2.76 1 93 52 GLY B C 1
ATOM 1603 O O . GLY B 1 52 ? -6.332 -6.965 -2.252 1 93 52 GLY B O 1
ATOM 1604 N N . ALA B 1 53 ? -6.148 -8.359 -4.012 1 91.75 53 ALA B N 1
ATOM 1605 C CA . ALA B 1 53 ? -5.566 -7.34 -4.875 1 91.75 53 ALA B CA 1
ATOM 1606 C C . ALA B 1 53 ? -6.531 -6.176 -5.082 1 91.75 53 ALA B C 1
ATOM 1608 O O . ALA B 1 53 ? -6.129 -5.012 -5.043 1 91.75 53 ALA B O 1
ATOM 1609 N N . ILE B 1 54 ? -7.793 -6.453 -5.258 1 92.44 54 ILE B N 1
ATOM 1610 C CA . ILE B 1 54 ? -8.812 -5.43 -5.48 1 92.44 54 ILE B CA 1
ATOM 1611 C C . ILE B 1 54 ? -8.984 -4.59 -4.219 1 92.44 54 ILE B C 1
ATOM 1613 O O . ILE B 1 54 ? -9.094 -3.365 -4.293 1 92.44 54 ILE B O 1
ATOM 1617 N N . LEU B 1 55 ? -9 -5.215 -3.141 1 92.44 55 LEU B N 1
ATOM 1618 C CA . LEU B 1 55 ? -9.164 -4.512 -1.872 1 92.44 55 LEU B CA 1
ATOM 1619 C C . LEU B 1 55 ? -7.961 -3.625 -1.579 1 92.44 55 LEU B C 1
ATOM 1621 O O . LEU B 1 55 ? -8.117 -2.49 -1.124 1 92.44 55 LEU B O 1
ATOM 1625 N N . VAL B 1 56 ? -6.781 -4.148 -1.817 1 91.75 56 VAL B N 1
ATOM 1626 C CA . VAL B 1 56 ? -5.59 -3.354 -1.554 1 91.75 56 VAL B CA 1
ATOM 1627 C C . VAL B 1 56 ? -5.562 -2.137 -2.479 1 91.75 56 VAL B C 1
ATOM 1629 O O . VAL B 1 56 ? -5.234 -1.029 -2.049 1 91.75 56 VAL B O 1
ATOM 1632 N N . PHE B 1 57 ? -5.969 -2.365 -3.727 1 91.94 57 PHE B N 1
ATOM 1633 C CA . PHE B 1 57 ? -6.082 -1.228 -4.633 1 91.94 57 PHE B CA 1
ATOM 1634 C C . PHE B 1 57 ? -7.117 -0.231 -4.121 1 91.94 57 PHE B C 1
ATOM 1636 O O . PHE B 1 57 ? -6.875 0.979 -4.125 1 91.94 57 PHE B O 1
ATOM 1643 N N . GLY B 1 58 ? -8.227 -0.646 -3.686 1 91.62 58 GLY B N 1
ATOM 1644 C CA . GLY B 1 58 ? -9.258 0.214 -3.135 1 91.62 58 GLY B CA 1
ATOM 1645 C C . GLY B 1 58 ? -8.797 1.002 -1.923 1 91.62 58 GLY B C 1
ATOM 1646 O O . GLY B 1 58 ? -9.172 2.164 -1.753 1 91.62 58 GLY B O 1
ATOM 1647 N N . ALA B 1 59 ? -8.016 0.372 -1.094 1 88.31 59 ALA B N 1
ATOM 1648 C CA . ALA B 1 59 ? -7.484 1.019 0.104 1 88.31 59 ALA B CA 1
ATOM 1649 C C . ALA B 1 59 ? -6.441 2.072 -0.255 1 88.31 59 ALA B C 1
ATOM 1651 O O . ALA B 1 59 ? -6.207 3.01 0.51 1 88.31 59 ALA B O 1
ATOM 1652 N N . TYR B 1 60 ? -5.895 1.864 -1.383 1 87.19 60 TYR B N 1
ATOM 1653 C CA . TYR B 1 60 ? -4.844 2.752 -1.86 1 87.19 60 TYR B CA 1
ATOM 1654 C C . TYR B 1 60 ? -5.43 4.035 -2.438 1 87.19 60 TYR B C 1
ATOM 1656 O O . TYR B 1 60 ? -4.773 5.082 -2.436 1 87.19 60 TYR B O 1
ATOM 1664 N N . LEU B 1 61 ? -6.633 4.133 -2.809 1 87.25 61 LEU B N 1
ATOM 1665 C CA . LEU B 1 61 ? -7.234 5.223 -3.572 1 87.25 61 LEU B CA 1
ATOM 1666 C C . LEU B 1 61 ? -7.445 6.449 -2.695 1 87.25 61 LEU B C 1
ATOM 1668 O O . LEU B 1 61 ? -7.086 7.562 -3.082 1 87.25 61 LEU B O 1
ATOM 1672 N N . PRO B 1 62 ? -7.945 6.297 -1.56 1 82.31 62 PRO B N 1
ATOM 1673 C CA . PRO B 1 62 ? -8.141 7.488 -0.729 1 82.31 62 PRO B CA 1
ATOM 1674 C C . PRO B 1 62 ? -6.836 8.227 -0.439 1 82.31 62 PRO B C 1
ATOM 1676 O O . PRO B 1 62 ? -6.812 9.461 -0.417 1 82.31 62 PRO B O 1
ATOM 1679 N N . ALA B 1 63 ? -5.852 7.426 -0.233 1 78.12 63 ALA B N 1
ATOM 1680 C CA . ALA B 1 63 ? -4.555 8.047 0.042 1 78.12 63 ALA B CA 1
ATOM 1681 C C . ALA B 1 63 ? -4.07 8.852 -1.155 1 78.12 63 ALA B C 1
ATOM 1683 O O . ALA B 1 63 ? -3.6 9.984 -0.999 1 78.12 63 ALA B O 1
ATOM 1684 N N . VAL B 1 64 ? -4.242 8.336 -2.279 1 86.62 64 VAL B N 1
ATOM 1685 C CA . VAL B 1 64 ? -3.807 9 -3.502 1 86.62 64 VAL B CA 1
ATOM 1686 C C . VAL B 1 64 ? -4.688 10.219 -3.773 1 86.62 64 VAL B C 1
ATOM 1688 O O . VAL B 1 64 ? -4.188 11.297 -4.105 1 86.62 64 VAL B O 1
ATOM 1691 N N . ILE B 1 65 ? -5.965 10.078 -3.586 1 88.25 65 ILE B N 1
ATOM 1692 C CA . ILE B 1 65 ? -6.918 11.148 -3.842 1 88.25 65 ILE B CA 1
ATOM 1693 C C . ILE B 1 65 ? -6.629 12.328 -2.914 1 88.25 65 ILE B C 1
ATOM 1695 O O . ILE B 1 65 ? -6.676 13.484 -3.336 1 88.25 65 ILE B O 1
ATOM 1699 N N . LYS B 1 66 ? -6.297 12.094 -1.71 1 83.94 66 LYS B N 1
ATOM 1700 C CA . LYS B 1 66 ? -5.984 13.148 -0.751 1 83.94 66 LYS B CA 1
ATOM 1701 C C . LYS B 1 66 ? -4.781 13.969 -1.211 1 83.94 66 LYS B C 1
ATOM 1703 O O . LYS B 1 66 ? -4.789 15.203 -1.117 1 83.94 66 LYS B O 1
ATOM 1708 N N . VAL B 1 67 ? -3.797 13.289 -1.693 1 86.5 67 VAL B N 1
ATOM 1709 C CA . VAL B 1 67 ? -2.586 13.961 -2.143 1 86.5 67 VAL B CA 1
ATOM 1710 C C . VAL B 1 67 ? -2.885 14.773 -3.402 1 86.5 67 VAL B C 1
ATOM 1712 O O . VAL B 1 67 ? -2.398 15.898 -3.553 1 86.5 67 VAL B O 1
ATOM 1715 N N . LEU B 1 68 ? -3.799 14.258 -4.25 1 89.94 68 LEU B N 1
ATOM 1716 C CA . LEU B 1 68 ? -4.113 14.93 -5.508 1 89.94 68 LEU B CA 1
ATOM 1717 C C . LEU B 1 68 ? -4.977 16.156 -5.27 1 89.94 68 LEU B C 1
ATOM 1719 O O . LEU B 1 68 ? -4.91 17.125 -6.031 1 89.94 68 LEU B O 1
ATOM 1723 N N . ILE B 1 69 ? -5.75 16.109 -4.219 1 89.81 69 ILE B N 1
ATOM 1724 C CA . ILE B 1 69 ? -6.633 17.234 -3.908 1 89.81 69 ILE B CA 1
ATOM 1725 C C . ILE B 1 69 ? -5.859 18.297 -3.137 1 89.81 69 ILE B C 1
ATOM 1727 O O . ILE B 1 69 ? -5.91 19.484 -3.484 1 89.81 69 ILE B O 1
ATOM 1731 N N . SER B 1 70 ? -5.105 17.906 -2.09 1 85.88 70 SER B N 1
ATOM 1732 C CA . SER B 1 70 ? -4.367 18.875 -1.286 1 85.88 70 SER B CA 1
ATOM 1733 C C . SER B 1 70 ? -3.18 19.438 -2.059 1 85.88 70 SER B C 1
ATOM 1735 O O . SER B 1 70 ? -2.758 20.562 -1.814 1 85.88 70 SER B O 1
ATOM 1737 N N . LYS B 1 71 ? -2.578 18.578 -2.918 1 91.31 71 LYS B N 1
ATOM 1738 C CA . LYS B 1 71 ? -1.405 18.906 -3.723 1 91.31 71 LYS B CA 1
ATOM 1739 C C . LYS B 1 71 ? -0.186 19.172 -2.842 1 91.31 71 LYS B C 1
ATOM 1741 O O . LYS B 1 71 ? 0.8 19.75 -3.291 1 91.31 71 LYS B O 1
ATOM 1746 N N . ARG B 1 72 ? -0.33 18.766 -1.578 1 87.88 72 ARG B N 1
ATOM 1747 C CA . ARG B 1 72 ? 0.772 18.922 -0.635 1 87.88 72 ARG B CA 1
ATOM 1748 C C . ARG B 1 72 ? 1.623 17.656 -0.57 1 87.88 72 ARG B C 1
ATOM 1750 O O . ARG B 1 72 ? 1.11 16.578 -0.289 1 87.88 72 ARG B O 1
ATOM 1757 N N . THR B 1 73 ? 2.869 17.812 -0.845 1 87.69 73 THR B N 1
ATOM 1758 C CA . THR B 1 73 ? 3.74 16.656 -0.925 1 87.69 73 THR B CA 1
ATOM 1759 C C . THR B 1 73 ? 4.969 16.828 -0.037 1 87.69 73 THR B C 1
ATOM 1761 O O . THR B 1 73 ? 5.926 16.062 -0.125 1 87.69 73 THR B O 1
ATOM 1764 N N . GLU B 1 74 ? 4.969 17.828 0.882 1 85.56 74 GLU B N 1
ATOM 1765 C CA . GLU B 1 74 ? 6.148 18.172 1.667 1 85.56 74 GLU B CA 1
ATOM 1766 C C . GLU B 1 74 ? 6.512 17.047 2.637 1 85.56 74 GLU B C 1
ATOM 1768 O O . GLU B 1 74 ? 7.68 16.891 2.998 1 85.56 74 GLU B O 1
ATOM 1773 N N . ASN B 1 75 ? 5.477 16.344 3.055 1 76.75 75 ASN B N 1
ATOM 1774 C CA . ASN B 1 75 ? 5.723 15.305 4.059 1 76.75 75 ASN B CA 1
ATOM 1775 C C . ASN B 1 75 ? 5.926 13.938 3.412 1 76.75 75 ASN B C 1
ATOM 1777 O O . ASN B 1 75 ? 6.113 12.938 4.109 1 76.75 75 ASN B O 1
ATOM 1781 N N . LEU B 1 76 ? 5.926 13.891 2.166 1 82.31 76 LEU B N 1
ATOM 1782 C CA . LEU B 1 76 ? 6.094 12.617 1.473 1 82.31 76 LEU B CA 1
ATOM 1783 C C . LEU B 1 76 ? 7.566 12.367 1.15 1 82.31 76 LEU B C 1
ATOM 1785 O O . LEU B 1 76 ? 8.258 13.25 0.644 1 82.31 76 LEU B O 1
ATOM 1789 N N . ALA B 1 77 ? 8.008 11.188 1.53 1 83.5 77 ALA B N 1
ATOM 1790 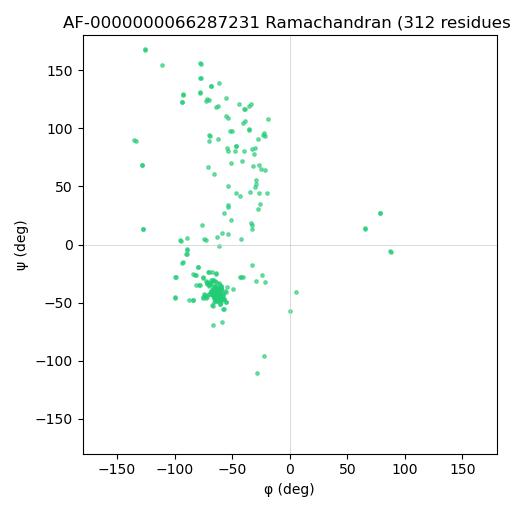C CA . ALA B 1 77 ? 9.375 10.797 1.181 1 83.5 77 ALA B CA 1
ATOM 1791 C C . ALA B 1 77 ? 9.461 10.359 -0.279 1 83.5 77 ALA B C 1
ATOM 1793 O O . ALA B 1 77 ? 8.688 9.516 -0.728 1 83.5 77 ALA B O 1
ATOM 1794 N N . ILE B 1 78 ? 10.438 10.922 -0.925 1 87.94 78 ILE B N 1
ATOM 1795 C CA . ILE B 1 78 ? 10.617 10.648 -2.348 1 87.94 78 ILE B CA 1
ATOM 1796 C C . ILE B 1 78 ? 11.031 9.188 -2.543 1 87.94 78 ILE B C 1
ATOM 1798 O O . ILE B 1 78 ? 10.562 8.523 -3.471 1 87.94 78 ILE B O 1
ATOM 1802 N N . GLY B 1 79 ? 11.898 8.766 -1.695 1 87.94 79 GLY B N 1
ATOM 1803 C CA . GLY B 1 79 ? 12.398 7.402 -1.796 1 87.94 79 GLY B CA 1
ATOM 1804 C C . GLY B 1 79 ? 11.297 6.363 -1.681 1 87.94 79 GLY B C 1
ATOM 1805 O O . GLY B 1 79 ? 11.336 5.336 -2.365 1 87.94 79 GLY B O 1
ATOM 1806 N N . MET B 1 80 ? 10.375 6.637 -0.894 1 87.62 80 MET B N 1
ATOM 1807 C CA . MET B 1 80 ? 9.281 5.695 -0.699 1 87.62 80 MET B CA 1
ATOM 1808 C C . MET B 1 80 ? 8.469 5.531 -1.98 1 87.62 80 MET B C 1
ATOM 1810 O O . MET B 1 80 ? 8.062 4.422 -2.324 1 87.62 80 MET B O 1
ATOM 1814 N N . TRP B 1 81 ? 8.289 6.492 -2.727 1 89.62 81 TRP B N 1
ATOM 1815 C CA . TRP B 1 81 ? 7.461 6.449 -3.926 1 89.62 81 TRP B CA 1
ATOM 1816 C C . TRP B 1 81 ? 8.203 5.773 -5.074 1 89.62 81 TRP B C 1
ATOM 1818 O O . TRP B 1 81 ? 7.602 5.047 -5.871 1 89.62 81 TRP B O 1
ATOM 1828 N N . ILE B 1 82 ? 9.445 5.988 -5.109 1 92.75 82 ILE B N 1
ATOM 1829 C CA . ILE B 1 82 ? 10.258 5.309 -6.113 1 92.75 82 ILE B CA 1
ATOM 1830 C C . ILE B 1 82 ? 10.195 3.799 -5.891 1 92.75 82 ILE B C 1
ATOM 1832 O O . ILE B 1 82 ? 9.969 3.035 -6.832 1 92.75 82 ILE B O 1
ATOM 1836 N N . ILE B 1 83 ? 10.406 3.451 -4.68 1 92.5 83 ILE B N 1
ATOM 1837 C CA . ILE B 1 83 ? 10.375 2.037 -4.328 1 92.5 83 ILE B CA 1
ATOM 1838 C C . ILE B 1 83 ? 8.984 1.466 -4.59 1 92.5 83 ILE B C 1
ATOM 1840 O O . ILE B 1 83 ? 8.852 0.337 -5.07 1 92.5 83 ILE B O 1
ATOM 1844 N N . SER B 1 84 ? 8.031 2.217 -4.34 1 92.88 84 SER B N 1
ATOM 1845 C CA . SER B 1 84 ? 6.66 1.777 -4.574 1 92.88 84 SER B CA 1
ATOM 1846 C C . SER B 1 84 ? 6.402 1.529 -6.059 1 92.88 84 SER B C 1
ATOM 1848 O O . SER B 1 84 ? 5.793 0.524 -6.43 1 92.88 84 SER B O 1
ATOM 1850 N N . ILE B 1 85 ? 6.836 2.42 -6.863 1 95.25 85 ILE B N 1
ATOM 1851 C CA . ILE B 1 85 ? 6.637 2.285 -8.305 1 95.25 85 ILE B CA 1
ATOM 1852 C C . ILE B 1 85 ? 7.363 1.043 -8.812 1 95.25 85 ILE B C 1
ATOM 1854 O O . ILE B 1 85 ? 6.805 0.264 -9.586 1 95.25 85 ILE B O 1
ATOM 1858 N N . ALA B 1 86 ? 8.531 0.893 -8.367 1 96 86 ALA B N 1
ATOM 1859 C CA . ALA B 1 86 ? 9.305 -0.279 -8.766 1 96 86 ALA B CA 1
ATOM 1860 C C . ALA B 1 86 ? 8.625 -1.567 -8.32 1 96 86 ALA B C 1
ATOM 1862 O O . ALA B 1 86 ? 8.477 -2.506 -9.109 1 96 86 ALA B O 1
ATOM 1863 N N . GLY B 1 87 ? 8.18 -1.6 -7.078 1 95.25 87 GLY B N 1
ATOM 1864 C CA . GLY B 1 87 ? 7.527 -2.787 -6.551 1 95.25 87 GLY B CA 1
ATOM 1865 C C . GLY B 1 87 ? 6.211 -3.096 -7.234 1 95.25 87 GLY B C 1
ATOM 1866 O O . GLY B 1 87 ? 5.984 -4.223 -7.68 1 95.25 87 GLY B O 1
ATOM 1867 N N . LEU B 1 88 ? 5.395 -2.137 -7.348 1 94.75 88 LEU B N 1
ATOM 1868 C CA . LEU B 1 88 ? 4.094 -2.299 -7.984 1 94.75 88 LEU B CA 1
ATOM 1869 C C . LEU B 1 88 ? 4.25 -2.654 -9.461 1 94.75 88 LEU B C 1
ATOM 1871 O O . LEU B 1 88 ? 3.451 -3.414 -10.008 1 94.75 88 LEU B O 1
ATOM 1875 N N . GLY B 1 89 ? 5.234 -2.057 -10.047 1 95.75 89 GLY B N 1
ATOM 1876 C CA . GLY B 1 89 ? 5.516 -2.4 -11.438 1 95.75 89 GLY B CA 1
ATOM 1877 C C . GLY B 1 89 ? 5.887 -3.857 -11.625 1 95.75 89 GLY B C 1
ATOM 1878 O O . GLY B 1 89 ? 5.383 -4.52 -12.539 1 95.75 89 GLY B O 1
ATOM 1879 N N . LEU B 1 90 ? 6.715 -4.328 -10.836 1 93.5 90 LEU B N 1
ATOM 1880 C CA . LEU B 1 90 ? 7.125 -5.727 -10.906 1 93.5 90 LEU B CA 1
ATOM 1881 C C . LEU B 1 90 ? 5.941 -6.652 -10.633 1 93.5 90 LEU B C 1
ATOM 1883 O O . LEU B 1 90 ? 5.793 -7.684 -11.297 1 93.5 90 LEU B O 1
ATOM 1887 N N . LEU B 1 91 ? 5.125 -6.305 -9.688 1 91.44 91 LEU B N 1
ATOM 1888 C CA . LEU B 1 91 ? 3.943 -7.109 -9.398 1 91.44 91 LEU B CA 1
ATOM 1889 C C . LEU B 1 91 ? 2.963 -7.078 -10.562 1 91.44 91 LEU B C 1
ATOM 1891 O O . LEU B 1 91 ? 2.289 -8.07 -10.844 1 91.44 91 LEU B O 1
ATOM 1895 N N . ALA B 1 92 ? 2.887 -5.926 -11.172 1 93.5 92 ALA B N 1
ATOM 1896 C CA . ALA B 1 92 ? 2.031 -5.828 -12.352 1 93.5 92 ALA B CA 1
ATOM 1897 C C . ALA B 1 92 ? 2.531 -6.738 -13.469 1 93.5 92 ALA B C 1
ATOM 1899 O O . ALA B 1 92 ? 1.743 -7.441 -14.102 1 93.5 92 ALA B O 1
ATOM 1900 N N . ILE B 1 93 ? 3.773 -6.711 -13.727 1 91.19 93 ILE B N 1
ATOM 1901 C CA . ILE B 1 93 ? 4.363 -7.582 -14.734 1 91.19 93 ILE B CA 1
ATOM 1902 C C . ILE B 1 93 ? 4.059 -9.039 -14.398 1 91.19 93 ILE B C 1
ATOM 1904 O O . ILE B 1 93 ? 3.623 -9.805 -15.266 1 91.19 93 ILE B O 1
ATOM 1908 N N . PHE B 1 94 ? 4.246 -9.398 -13.219 1 86.44 94 PHE B N 1
ATOM 1909 C CA . PHE B 1 94 ? 3.943 -10.75 -12.742 1 86.44 94 PHE B CA 1
ATOM 1910 C C . PHE B 1 94 ? 2.494 -11.117 -13.039 1 86.44 94 PHE B C 1
ATOM 1912 O O . PHE B 1 94 ? 2.217 -12.195 -13.562 1 86.44 94 PHE B O 1
ATOM 1919 N N . ALA B 1 95 ? 1.638 -10.195 -12.664 1 87.44 95 ALA B N 1
ATOM 1920 C CA . ALA B 1 95 ? 0.211 -10.461 -12.836 1 87.44 95 ALA B CA 1
ATOM 1921 C C . ALA B 1 95 ? -0.154 -10.578 -14.312 1 87.44 95 ALA B C 1
ATOM 1923 O O . ALA B 1 95 ? -0.968 -11.422 -14.688 1 87.44 95 ALA B O 1
ATOM 1924 N N . TRP B 1 96 ? 0.427 -9.789 -15.141 1 88.25 96 TRP B N 1
ATOM 1925 C CA . TRP B 1 96 ? 0.126 -9.836 -16.562 1 88.25 96 TRP B CA 1
ATOM 1926 C C . TRP B 1 96 ? 0.68 -11.109 -17.188 1 88.25 96 TRP B C 1
ATOM 1928 O O . TRP B 1 96 ? 0.099 -11.648 -18.141 1 88.25 96 TRP B O 1
ATOM 1938 N N . LEU B 1 97 ? 1.77 -11.57 -16.688 1 83.19 97 LEU B N 1
ATOM 1939 C CA . LEU B 1 97 ? 2.283 -12.859 -17.141 1 83.19 97 LEU B CA 1
ATOM 1940 C C . LEU B 1 97 ? 1.327 -13.984 -16.766 1 83.19 97 LEU B C 1
ATOM 1942 O O . LEU B 1 97 ? 1.195 -14.969 -17.5 1 83.19 97 LEU B O 1
ATOM 1946 N N . GLY B 1 98 ? 0.705 -13.758 -15.695 1 77.81 98 GLY B N 1
ATOM 1947 C CA . GLY B 1 98 ? -0.263 -14.75 -15.25 1 77.81 98 GLY B CA 1
ATOM 1948 C C . GLY B 1 98 ? -1.526 -14.766 -16.094 1 77.81 98 GLY B C 1
ATOM 1949 O O . GLY B 1 98 ? -2.162 -15.812 -16.234 1 77.81 98 GLY B O 1
ATOM 1950 N N . VAL B 1 99 ? -1.886 -13.648 -16.594 1 77.06 99 VAL B N 1
ATOM 1951 C CA . VAL B 1 99 ? -3.074 -13.555 -17.438 1 77.06 99 VAL B CA 1
ATOM 1952 C C . VAL B 1 99 ? -2.896 -14.422 -18.672 1 77.06 99 VAL B C 1
ATOM 1954 O O . VAL B 1 99 ? -3.863 -15 -19.188 1 77.06 99 VAL B O 1
ATOM 1957 N N . SER B 1 100 ? -1.727 -14.523 -19.141 1 69.69 100 SER B N 1
ATOM 1958 C CA . SER B 1 100 ? -1.437 -15.328 -20.328 1 69.69 100 SER B CA 1
ATOM 1959 C C . SER B 1 100 ? -1.728 -16.812 -20.062 1 69.69 100 SER B C 1
ATOM 1961 O O . SER B 1 100 ? -2.092 -17.547 -20.984 1 69.69 100 SER B O 1
ATOM 1963 N N . VAL B 1 101 ? -1.657 -17.078 -18.797 1 64.44 101 VAL B N 1
ATOM 1964 C CA . VAL B 1 101 ? -1.83 -18.484 -18.438 1 64.44 101 VAL B CA 1
ATOM 1965 C C . VAL B 1 101 ? -3.258 -18.719 -17.953 1 64.44 101 VAL B C 1
ATOM 1967 O O . VAL B 1 101 ? -3.895 -19.719 -18.328 1 64.44 101 VAL B O 1
ATOM 1970 N N . ASN B 1 102 ? -3.73 -17.828 -17.078 1 64.5 102 ASN B N 1
ATOM 1971 C CA . ASN B 1 102 ? -5.086 -17.875 -16.547 1 64.5 102 ASN B CA 1
ATOM 1972 C C . ASN B 1 102 ? -5.75 -16.5 -16.578 1 64.5 102 ASN B C 1
ATOM 1974 O O . ASN B 1 102 ? -5.723 -15.773 -15.578 1 64.5 102 ASN B O 1
ATOM 1978 N N . PRO B 1 103 ? -6.375 -16.266 -17.672 1 64.44 103 PRO B N 1
ATOM 1979 C CA . PRO B 1 103 ? -6.914 -14.914 -17.859 1 64.44 103 PRO B CA 1
ATOM 1980 C C . PRO B 1 103 ? -7.977 -14.555 -16.828 1 64.44 103 PRO B C 1
ATOM 1982 O O . PRO B 1 103 ? -8.031 -13.406 -16.375 1 64.44 103 PRO B O 1
ATOM 1985 N N . GLY B 1 104 ? -8.852 -15.438 -16.484 1 63.12 104 GLY B N 1
ATOM 1986 C CA . GLY B 1 104 ? -10 -15.109 -15.648 1 63.12 104 GLY B CA 1
ATOM 1987 C C . GLY B 1 104 ? -9.617 -14.516 -14.312 1 63.12 104 GLY B C 1
ATOM 1988 O O . GLY B 1 104 ? -10.055 -13.414 -13.969 1 63.12 104 GLY B O 1
ATOM 1989 N N . GLY B 1 105 ? -8.812 -15.203 -13.57 1 65.81 105 GLY B N 1
ATOM 1990 C CA . GLY B 1 105 ? -8.508 -14.75 -12.227 1 65.81 105 GLY B CA 1
ATOM 1991 C C . GLY B 1 105 ? -7.434 -13.68 -12.18 1 65.81 105 GLY B C 1
ATOM 1992 O O . GLY B 1 105 ? -7.57 -12.672 -11.484 1 65.81 105 GLY B O 1
ATOM 1993 N N . PHE B 1 106 ? -6.613 -13.688 -13.133 1 80.06 106 PHE B N 1
ATOM 1994 C CA . PHE B 1 106 ? -5.426 -12.859 -12.977 1 80.06 106 PHE B CA 1
ATOM 1995 C C . PHE B 1 106 ? -5.648 -11.484 -13.594 1 80.06 106 PHE B C 1
ATOM 1997 O O . PHE B 1 106 ? -4.91 -10.539 -13.305 1 80.06 106 PHE B O 1
ATOM 2004 N N . ILE B 1 107 ? -6.711 -11.367 -14.438 1 85.88 107 ILE B N 1
ATOM 2005 C CA . ILE B 1 107 ? -6.91 -10.078 -15.086 1 85.88 107 ILE B CA 1
ATOM 2006 C C . ILE B 1 107 ? -7.219 -9.016 -14.039 1 85.88 107 ILE B C 1
ATOM 2008 O O . ILE B 1 107 ? -6.738 -7.883 -14.133 1 85.88 107 ILE B O 1
ATOM 2012 N N . LEU B 1 108 ? -7.977 -9.336 -13.055 1 87 108 LEU B N 1
ATOM 2013 C CA . LEU B 1 108 ? -8.336 -8.367 -12.023 1 87 108 LEU B CA 1
ATOM 2014 C C . LEU B 1 108 ? -7.129 -8.039 -11.148 1 87 108 LEU B C 1
ATOM 2016 O O . LEU B 1 108 ? -6.973 -6.898 -10.695 1 87 108 LEU B O 1
ATOM 2020 N N . VAL B 1 109 ? -6.312 -8.992 -10.898 1 89.62 109 VAL B N 1
ATOM 2021 C CA . VAL B 1 109 ? -5.082 -8.75 -10.156 1 89.62 109 VAL B CA 1
ATOM 2022 C C . VAL B 1 109 ? -4.164 -7.824 -10.961 1 89.62 109 VAL B C 1
ATOM 2024 O O . VAL B 1 109 ? -3.65 -6.84 -10.43 1 89.62 109 VAL B O 1
ATOM 2027 N N . ALA B 1 110 ? -4.066 -8.094 -12.203 1 91.38 110 ALA B N 1
ATOM 2028 C CA . ALA B 1 110 ? -3.199 -7.32 -13.094 1 91.38 110 ALA B CA 1
ATOM 2029 C C . ALA B 1 110 ? -3.67 -5.875 -13.195 1 91.38 110 ALA B C 1
ATOM 2031 O O . ALA B 1 110 ? -2.861 -4.945 -13.125 1 91.38 110 ALA B O 1
ATOM 2032 N N . LEU B 1 111 ? -4.918 -5.695 -13.344 1 93.31 111 LEU B N 1
ATOM 2033 C CA . LEU B 1 111 ? -5.48 -4.352 -13.414 1 93.31 111 LEU B CA 1
ATOM 2034 C C . LEU B 1 111 ? -5.254 -3.596 -12.109 1 93.31 111 LEU B C 1
ATOM 2036 O O . LEU B 1 111 ? -4.906 -2.414 -12.125 1 93.31 111 LEU B O 1
ATOM 2040 N N . SER B 1 112 ? -5.477 -4.25 -11.008 1 92.94 112 SER B N 1
ATOM 2041 C CA . SER B 1 112 ? -5.297 -3.615 -9.711 1 92.94 112 SER B CA 1
ATOM 2042 C C . SER B 1 112 ? -3.861 -3.148 -9.516 1 92.94 112 SER B C 1
ATOM 2044 O O . SER B 1 112 ? -3.623 -2.008 -9.109 1 92.94 112 SER B O 1
ATOM 2046 N N . GLU B 1 113 ? -2.922 -3.994 -9.859 1 94.06 113 GLU B N 1
ATOM 2047 C CA . GLU B 1 113 ? -1.513 -3.648 -9.703 1 94.06 113 GLU B CA 1
ATOM 2048 C C . GLU B 1 113 ? -1.106 -2.537 -10.672 1 94.06 113 GLU B C 1
ATOM 2050 O O . GLU B 1 113 ? -0.365 -1.625 -10.297 1 94.06 113 GLU B O 1
ATOM 2055 N N . THR B 1 114 ? -1.576 -2.578 -11.852 1 94.19 114 THR B N 1
ATOM 2056 C CA . THR B 1 114 ? -1.256 -1.571 -12.859 1 94.19 114 THR B CA 1
ATOM 2057 C C . THR B 1 114 ? -1.816 -0.209 -12.461 1 94.19 114 THR B C 1
ATOM 2059 O O . THR B 1 114 ? -1.114 0.802 -12.531 1 94.19 114 THR B O 1
ATOM 2062 N N . LEU B 1 115 ? -3.033 -0.24 -12.016 1 94.69 115 LEU B N 1
ATOM 2063 C CA . LEU B 1 115 ? -3.664 1.013 -11.609 1 94.69 115 LEU B CA 1
ATOM 2064 C C . LEU B 1 115 ? -2.98 1.594 -10.383 1 94.69 115 LEU B C 1
ATOM 2066 O O . LEU B 1 115 ? -2.811 2.811 -10.273 1 94.69 115 LEU B O 1
ATOM 2070 N N . SER B 1 116 ? -2.604 0.747 -9.461 1 93.75 116 SER B N 1
ATOM 2071 C CA . SER B 1 116 ? -1.854 1.213 -8.305 1 93.75 116 SER B CA 1
ATOM 2072 C C . SER B 1 116 ? -0.512 1.81 -8.719 1 93.75 116 SER B C 1
ATOM 2074 O O . SER B 1 116 ? -0.082 2.824 -8.164 1 93.75 116 SER B O 1
ATOM 2076 N N . CYS B 1 117 ? 0.081 1.178 -9.656 1 94.94 117 CYS B N 1
ATOM 2077 C CA . CYS B 1 117 ? 1.361 1.669 -10.148 1 94.94 117 CYS B CA 1
ATOM 2078 C C . CYS B 1 117 ? 1.203 3.029 -10.812 1 94.94 117 CYS B C 1
ATOM 2080 O O . CYS B 1 117 ? 1.985 3.947 -10.555 1 94.94 117 CYS B O 1
ATOM 2082 N N . ILE B 1 118 ? 0.196 3.184 -11.594 1 96 118 ILE B N 1
ATOM 2083 C CA . ILE B 1 118 ? -0.082 4.445 -12.273 1 96 118 ILE B CA 1
ATOM 2084 C C . ILE B 1 118 ? -0.369 5.531 -11.234 1 96 118 ILE B C 1
ATOM 2086 O O . ILE B 1 118 ? 0.14 6.652 -11.344 1 96 118 ILE B O 1
ATOM 2090 N N . ALA B 1 119 ? -1.169 5.172 -10.273 1 93.38 119 ALA B N 1
ATOM 2091 C CA . ALA B 1 119 ? -1.469 6.125 -9.211 1 93.38 119 ALA B CA 1
ATOM 2092 C C . ALA B 1 119 ? -0.195 6.574 -8.5 1 93.38 119 ALA B C 1
ATOM 2094 O O . ALA B 1 119 ? -0.025 7.762 -8.211 1 93.38 119 ALA B O 1
ATOM 2095 N N . SER B 1 120 ? 0.659 5.672 -8.25 1 93.75 120 SER B N 1
ATOM 2096 C CA . SER B 1 120 ? 1.923 5.992 -7.594 1 93.75 120 SER B CA 1
ATOM 2097 C C . SER B 1 120 ? 2.781 6.902 -8.461 1 93.75 120 SER B C 1
ATOM 2099 O O . SER B 1 120 ? 3.449 7.805 -7.953 1 93.75 120 SER B O 1
ATOM 2101 N N . ILE B 1 121 ? 2.773 6.676 -9.719 1 95.94 121 ILE B N 1
ATOM 2102 C CA . ILE B 1 121 ? 3.537 7.496 -10.656 1 95.94 121 ILE B CA 1
ATOM 2103 C C . ILE B 1 121 ? 2.996 8.922 -10.641 1 95.94 121 ILE B C 1
ATOM 2105 O O . ILE B 1 121 ? 3.766 9.891 -10.672 1 95.94 121 ILE B O 1
ATOM 2109 N N . ILE B 1 122 ? 1.714 9.023 -10.562 1 94.75 1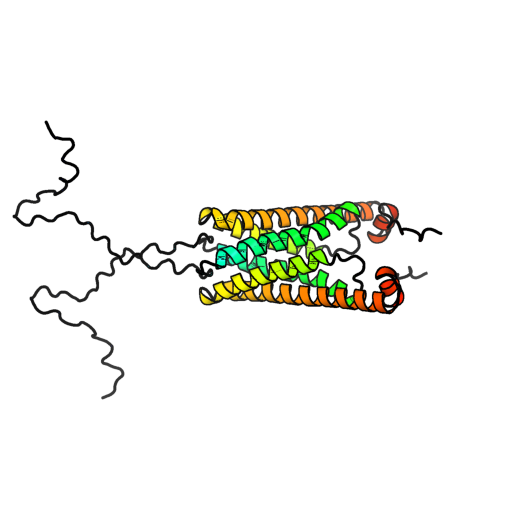22 ILE B N 1
ATOM 2110 C CA . ILE B 1 122 ? 1.072 10.336 -10.578 1 94.75 122 ILE B CA 1
ATOM 2111 C C . ILE B 1 122 ? 1.46 11.109 -9.32 1 94.75 122 ILE B C 1
ATOM 2113 O O . ILE B 1 122 ? 1.832 12.281 -9.398 1 94.75 122 ILE B O 1
ATOM 2117 N N . VAL B 1 123 ? 1.379 10.422 -8.164 1 92.5 123 VAL B N 1
ATOM 2118 C CA . VAL B 1 123 ? 1.755 11.07 -6.914 1 92.5 123 VAL B CA 1
ATOM 2119 C C . VAL B 1 123 ? 3.234 11.445 -6.949 1 92.5 123 VAL B C 1
ATOM 2121 O O . VAL B 1 123 ? 3.613 12.547 -6.535 1 92.5 123 VAL B O 1
ATOM 2124 N N . PHE B 1 124 ? 4.016 10.57 -7.465 1 94.69 124 PHE B N 1
ATOM 2125 C CA . PHE B 1 124 ? 5.445 10.82 -7.57 1 94.69 124 PHE B CA 1
ATOM 2126 C C . PHE B 1 124 ? 5.727 12 -8.492 1 94.69 124 PHE B C 1
ATOM 2128 O O . PHE B 1 124 ? 6.594 12.828 -8.203 1 94.69 124 PHE B O 1
ATOM 2135 N N . ALA B 1 125 ? 5.047 12.109 -9.562 1 95.31 125 ALA B N 1
ATOM 2136 C CA . ALA B 1 125 ? 5.203 13.219 -10.492 1 95.31 125 ALA B CA 1
ATOM 2137 C C . ALA B 1 125 ? 4.836 14.547 -9.836 1 95.31 125 ALA B C 1
ATOM 2139 O O . ALA B 1 125 ? 5.504 15.562 -10.055 1 95.31 125 ALA B O 1
ATOM 2140 N N . LEU B 1 126 ? 3.773 14.5 -9.062 1 94.5 126 LEU B N 1
ATOM 2141 C CA . LEU B 1 126 ? 3.379 15.695 -8.336 1 94.5 126 LEU B CA 1
ATOM 2142 C C . LEU B 1 126 ? 4.465 16.109 -7.348 1 94.5 126 LEU B C 1
ATOM 2144 O O . LEU B 1 126 ? 4.754 17.297 -7.203 1 94.5 126 LEU B O 1
ATOM 2148 N N . LYS B 1 127 ? 5.012 15.156 -6.684 1 93.12 127 LYS B N 1
ATOM 2149 C CA . LYS B 1 127 ? 6.09 15.422 -5.738 1 93.12 127 LYS B CA 1
ATOM 2150 C C . LYS B 1 127 ? 7.297 16.047 -6.441 1 93.12 127 LYS B C 1
ATOM 2152 O O . LYS B 1 127 ? 7.855 17.031 -5.969 1 93.12 127 LYS B O 1
ATOM 2157 N N . ILE B 1 128 ? 7.652 15.508 -7.574 1 95.31 128 ILE B N 1
ATOM 2158 C CA . ILE B 1 128 ? 8.797 16 -8.328 1 95.31 128 ILE B CA 1
ATOM 2159 C C . ILE B 1 128 ? 8.5 17.406 -8.844 1 95.31 128 ILE B C 1
ATOM 2161 O O . ILE B 1 128 ? 9.367 18.281 -8.805 1 95.31 128 ILE B O 1
ATOM 2165 N N . ALA B 1 129 ? 7.328 17.641 -9.266 1 95.19 129 ALA B N 1
ATOM 2166 C CA . ALA B 1 129 ? 6.922 18.938 -9.766 1 95.19 129 ALA B CA 1
ATOM 2167 C C . ALA B 1 129 ? 6.992 20 -8.672 1 95.19 129 ALA B C 1
ATOM 2169 O O . ALA B 1 129 ? 7.535 21.094 -8.875 1 95.19 129 ALA B O 1
ATOM 2170 N N . ASN B 1 130 ? 6.473 19.656 -7.516 1 93.62 130 ASN B N 1
ATOM 2171 C CA . ASN B 1 130 ? 6.5 20.594 -6.395 1 93.62 130 ASN B CA 1
ATOM 2172 C C . ASN B 1 130 ? 7.926 20.891 -5.945 1 93.62 130 ASN B C 1
ATOM 2174 O O . ASN B 1 130 ? 8.258 22.031 -5.625 1 93.62 130 ASN B O 1
ATOM 2178 N N . LYS B 1 131 ? 8.695 19.875 -5.906 1 93.75 131 LYS B N 1
ATOM 2179 C CA . LYS B 1 131 ? 10.086 20.047 -5.516 1 93.75 131 LYS B CA 1
ATOM 2180 C C . LYS B 1 131 ? 10.836 20.938 -6.508 1 93.75 131 LYS B C 1
ATOM 2182 O O . LYS B 1 131 ? 11.625 21.797 -6.109 1 93.75 131 LYS B O 1
ATOM 2187 N N . ALA B 1 132 ? 10.57 20.734 -7.766 1 95.19 132 ALA B N 1
ATOM 2188 C CA . ALA B 1 132 ? 11.211 21.516 -8.82 1 95.19 132 ALA B CA 1
ATOM 2189 C C . ALA B 1 132 ? 10.758 22.969 -8.766 1 95.19 132 ALA B C 1
ATOM 2191 O O . ALA B 1 132 ? 11.578 23.891 -8.906 1 95.19 132 ALA B O 1
ATOM 2192 N N . LYS B 1 133 ? 9.461 23.125 -8.562 1 95.5 133 LYS B N 1
ATOM 2193 C CA . LYS B 1 133 ? 8.922 24.484 -8.492 1 95.5 133 LYS B CA 1
ATOM 2194 C C . LYS B 1 133 ? 9.445 25.219 -7.262 1 95.5 133 LYS B C 1
ATOM 2196 O O . LYS B 1 133 ? 9.734 26.422 -7.32 1 95.5 133 LYS B O 1
ATOM 2201 N N . ALA B 1 134 ? 9.555 24.484 -6.184 1 94.62 134 ALA B N 1
ATOM 2202 C CA . ALA B 1 134 ? 10.094 25.062 -4.961 1 94.62 134 ALA B CA 1
ATOM 2203 C C . ALA B 1 134 ? 11.555 25.484 -5.148 1 94.62 134 ALA B C 1
ATOM 2205 O O . ALA B 1 134 ? 11.953 26.578 -4.742 1 94.62 134 ALA B O 1
ATOM 2206 N N . LYS B 1 135 ? 12.336 24.656 -5.816 1 95 135 LYS B N 1
ATOM 2207 C CA . LYS B 1 135 ? 13.742 24.938 -6.082 1 95 135 LYS B CA 1
ATOM 2208 C C . LYS B 1 135 ? 13.891 26.141 -7.012 1 95 135 LYS B C 1
ATOM 2210 O O . LYS B 1 135 ? 14.766 26.984 -6.809 1 95 135 LYS B O 1
ATOM 2215 N N . ALA B 1 136 ? 13.023 26.219 -7.949 1 95.94 136 ALA B N 1
ATOM 2216 C CA . ALA B 1 136 ? 13.055 27.312 -8.906 1 95.94 136 ALA B CA 1
ATOM 2217 C C . ALA B 1 136 ? 12.703 28.641 -8.227 1 95.94 136 ALA B C 1
ATOM 2219 O O . ALA B 1 136 ? 13.203 29.703 -8.625 1 95.94 136 ALA B O 1
ATOM 2220 N N . ALA B 1 137 ? 11.883 28.578 -7.211 1 95.06 137 ALA B N 1
ATOM 2221 C CA . ALA B 1 137 ? 11.453 29.781 -6.504 1 95.06 137 ALA B CA 1
ATOM 2222 C C . ALA B 1 137 ? 12.398 30.109 -5.359 1 95.06 137 ALA B C 1
ATOM 2224 O O . ALA B 1 137 ? 12.203 31.109 -4.648 1 95.06 137 ALA B O 1
ATOM 2225 N N . GLY B 1 138 ? 13.336 29.234 -5.043 1 94.56 138 GLY B N 1
ATOM 2226 C CA . GLY B 1 138 ? 14.312 29.469 -3.996 1 94.56 138 GLY B CA 1
ATOM 2227 C C . GLY B 1 138 ? 13.766 29.25 -2.6 1 94.56 138 GLY B C 1
ATOM 2228 O O . GLY B 1 138 ? 14.141 29.953 -1.661 1 94.56 138 GLY B O 1
ATOM 2229 N N . MET B 1 139 ? 12.82 28.438 -2.557 1 93.25 139 MET B N 1
ATOM 2230 C CA . MET B 1 139 ? 12.211 28.156 -1.262 1 93.25 139 MET B CA 1
ATOM 2231 C C . MET B 1 139 ? 12.203 26.656 -0.972 1 93.25 139 MET B C 1
ATOM 2233 O O . MET B 1 139 ? 12.508 25.859 -1.849 1 93.25 139 MET B O 1
ATOM 2237 N N . THR B 1 140 ? 11.898 26.312 0.267 1 91.81 140 THR B N 1
ATOM 2238 C CA . THR B 1 140 ? 11.75 24.906 0.64 1 91.81 140 THR B CA 1
ATOM 2239 C C . THR B 1 140 ? 10.398 24.375 0.177 1 91.81 140 THR B C 1
ATOM 2241 O O . THR B 1 140 ? 9.469 25.141 -0.082 1 91.81 140 THR B O 1
ATOM 2244 N N . GLU B 1 141 ? 10.352 23.109 0.013 1 90.81 141 GLU B N 1
ATOM 2245 C CA . GLU B 1 141 ? 9.094 22.5 -0.406 1 90.81 141 GLU B CA 1
ATOM 2246 C C . GLU B 1 141 ? 7.965 22.844 0.558 1 90.81 141 GLU B C 1
ATOM 2248 O O . GLU B 1 141 ? 6.828 23.047 0.135 1 90.81 141 GLU B O 1
ATOM 2253 N N . LEU B 1 142 ? 8.266 22.844 1.782 1 88.44 142 LEU B N 1
ATOM 2254 C CA . LEU B 1 142 ? 7.273 23.172 2.795 1 88.44 142 LEU B CA 1
ATOM 2255 C C . LEU B 1 142 ? 6.746 24.594 2.584 1 88.44 142 LEU B C 1
ATOM 2257 O O . LEU B 1 142 ? 5.535 24.812 2.605 1 88.44 142 LEU B O 1
ATOM 2261 N N . GLU B 1 143 ? 7.637 25.484 2.473 1 89.44 143 GLU B N 1
ATOM 2262 C CA . GLU B 1 143 ? 7.254 26.875 2.23 1 89.44 143 GLU B CA 1
ATOM 2263 C C . GLU B 1 143 ? 6.422 27 0.957 1 89.44 143 GLU B C 1
ATOM 2265 O O . GLU B 1 143 ? 5.43 27.734 0.928 1 89.44 143 GLU B O 1
ATOM 2270 N N . TYR B 1 144 ? 6.832 26.328 -0.065 1 91.75 144 TYR B N 1
ATOM 2271 C C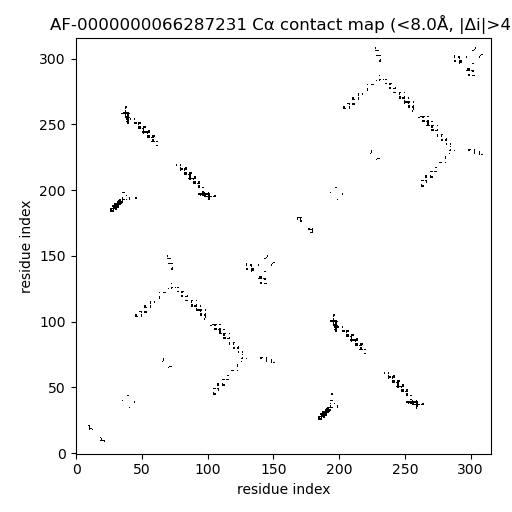A . TYR B 1 144 ? 6.109 26.344 -1.332 1 91.75 144 TYR B CA 1
ATOM 2272 C C . TYR B 1 144 ? 4.688 25.828 -1.159 1 91.75 144 TYR B C 1
ATOM 2274 O O . TYR B 1 144 ? 3.732 26.438 -1.652 1 91.75 144 TYR B O 1
ATOM 2282 N N . CYS B 1 145 ? 4.477 24.766 -0.562 1 88.62 145 CYS B N 1
ATOM 2283 C CA . CYS B 1 145 ? 3.158 24.172 -0.345 1 88.62 145 CYS B CA 1
ATOM 2284 C C . CYS B 1 145 ? 2.291 25.078 0.518 1 88.62 145 CYS B C 1
ATOM 2286 O O . CYS B 1 145 ? 1.093 25.234 0.265 1 88.62 145 CYS B O 1
ATOM 2288 N N . ASN B 1 146 ? 2.92 25.625 1.498 1 85.94 146 ASN B N 1
ATOM 2289 C CA . ASN B 1 146 ? 2.164 26.531 2.348 1 85.94 146 ASN B CA 1
ATOM 2290 C C . ASN B 1 146 ? 1.645 27.734 1.558 1 85.94 146 ASN B C 1
ATOM 2292 O O . ASN B 1 146 ? 0.544 28.219 1.819 1 85.94 146 ASN B O 1
ATOM 2296 N N . LEU B 1 147 ? 2.447 28.172 0.724 1 88.94 147 LEU B N 1
ATOM 2297 C CA . LEU B 1 147 ? 2.117 29.359 -0.067 1 88.94 147 LEU B CA 1
ATOM 2298 C C . LEU B 1 147 ? 1.082 29.016 -1.136 1 88.94 147 LEU B C 1
ATOM 2300 O O . LEU B 1 147 ? 0.134 29.781 -1.347 1 88.94 147 LEU B O 1
ATOM 2304 N N . HIS B 1 148 ? 1.149 27.984 -1.832 1 90.12 148 HIS B N 1
ATOM 2305 C CA . HIS B 1 148 ? 0.342 27.688 -3.014 1 90.12 148 HIS B CA 1
ATOM 2306 C C . HIS B 1 148 ? -0.815 26.766 -2.678 1 90.12 148 HIS B C 1
ATOM 2308 O O . HIS B 1 148 ? -1.825 26.734 -3.385 1 90.12 148 HIS B O 1
ATOM 2314 N N . TYR B 1 149 ? -0.626 25.938 -1.635 1 88.88 149 TYR B N 1
ATOM 2315 C CA . TYR B 1 149 ? -1.666 25 -1.212 1 88.88 149 TYR B CA 1
ATOM 2316 C C . TYR B 1 149 ? -1.94 25.125 0.281 1 88.88 149 TYR B C 1
ATOM 2318 O O . TYR B 1 149 ? -1.716 24.188 1.044 1 88.88 149 TYR B O 1
ATOM 2326 N N . PRO B 1 150 ? -2.49 26.188 0.743 1 81 150 PRO B N 1
ATOM 2327 C CA . PRO B 1 150 ? -2.711 26.406 2.176 1 81 150 PRO B CA 1
ATOM 2328 C C . PRO B 1 150 ? -3.766 25.469 2.756 1 81 150 PRO B C 1
ATOM 2330 O O . PRO B 1 150 ? -4.723 25.109 2.068 1 81 150 PRO B O 1
ATOM 2333 N N . ILE B 1 151 ? -3.496 24.906 3.945 1 73.75 151 ILE B N 1
ATOM 2334 C CA . ILE B 1 151 ? -4.422 24.016 4.641 1 73.75 151 ILE B CA 1
ATOM 2335 C C . ILE B 1 151 ? -5.629 24.812 5.133 1 73.75 151 ILE B C 1
ATOM 2337 O O . ILE B 1 151 ? -5.477 25.797 5.867 1 73.75 151 ILE B O 1
ATOM 2341 N N . VAL B 1 152 ? -6.684 24.891 4.426 1 60.28 152 VAL B N 1
ATOM 2342 C CA . VAL B 1 152 ? -7.859 25.672 4.816 1 60.28 152 VAL B CA 1
ATOM 2343 C C . VAL B 1 152 ? -8.328 25.234 6.203 1 60.28 152 VAL B C 1
ATOM 2345 O O . VAL B 1 152 ? -8.672 24.062 6.41 1 60.28 152 VAL B O 1
ATOM 2348 N N . LYS B 1 153 ? -7.777 25.703 7.25 1 53.81 153 LYS B N 1
ATOM 2349 C CA . LYS B 1 153 ? -8.32 25.484 8.586 1 53.81 153 LYS B CA 1
ATOM 2350 C C . LYS B 1 153 ? -9.797 25.859 8.648 1 53.81 153 LYS B C 1
ATOM 2352 O O . LYS B 1 153 ? -10.172 26.969 8.258 1 53.81 153 LYS B O 1
ATOM 2357 N N . LYS B 1 154 ? -10.773 24.891 8.531 1 48.59 154 LYS B N 1
ATOM 2358 C CA . LYS B 1 154 ? -12.133 25.297 8.883 1 48.59 154 LYS B CA 1
ATOM 2359 C C . LYS B 1 154 ? -12.148 26.062 10.203 1 48.59 154 LYS B C 1
ATOM 2361 O O . LYS B 1 154 ? -11.789 25.516 11.25 1 48.59 154 LYS B O 1
ATOM 2366 N N . LEU B 1 155 ? -11.945 27.172 10.273 1 44.75 155 LEU B N 1
ATOM 2367 C CA . LEU B 1 155 ? -12.227 28.016 11.438 1 44.75 155 LEU B CA 1
ATOM 2368 C C . LEU B 1 155 ? -13.547 27.609 12.086 1 44.75 155 LEU B C 1
ATOM 2370 O O . LEU B 1 155 ? -14.531 27.344 11.391 1 44.75 155 LEU B O 1
ATOM 2374 N N . PRO B 1 156 ? -13.445 27.141 13.344 1 43.09 156 PRO B N 1
ATOM 2375 C CA . PRO B 1 156 ? -14.711 26.969 14.062 1 43.09 156 PRO B CA 1
ATOM 2376 C C . PRO B 1 156 ? -15.695 28.109 13.812 1 43.09 156 PRO B C 1
ATOM 2378 O O . PRO B 1 156 ? -15.289 29.266 13.758 1 43.09 156 PRO B O 1
ATOM 2381 N N . LYS B 1 157 ? -16.75 27.859 12.977 1 43.34 157 LYS B N 1
ATOM 2382 C CA . LYS B 1 157 ? -17.812 28.859 12.969 1 43.34 157 LYS B CA 1
ATOM 2383 C C . LYS B 1 157 ? -17.984 29.484 14.352 1 43.34 157 LYS B C 1
ATOM 2385 O O . LYS B 1 157 ? -18.109 28.781 15.352 1 43.34 157 LYS B O 1
ATOM 2390 N N . ARG B 1 158 ? -17.828 30.844 14.516 1 41.28 158 ARG B N 1
ATOM 2391 C CA . ARG B 1 158 ? -18.281 31.562 15.711 1 41.28 158 ARG B CA 1
ATOM 2392 C C . ARG B 1 158 ? -19.75 31.266 16 1 41.28 158 ARG B C 1
ATOM 2394 O O . ARG B 1 158 ? -20.562 31.172 15.086 1 41.28 158 ARG B O 1
#

Solvent-accessible surface area (backbone atoms only — not comparable to full-atom values): 16778 Å² total; per-residue (Å²): 138,70,71,98,64,46,95,69,54,79,46,67,82,68,82,76,85,72,78,60,70,72,70,68,77,76,50,76,43,43,19,72,37,37,70,24,96,12,50,36,80,50,85,60,28,54,54,25,37,28,54,11,32,45,29,37,38,59,30,47,44,61,61,50,50,50,40,68,70,52,65,54,47,64,86,56,63,66,66,36,42,53,36,30,33,54,8,28,44,29,35,18,52,26,24,50,46,5,26,77,59,19,47,80,57,22,44,54,29,17,50,26,29,43,51,46,23,50,51,40,48,52,54,43,50,51,38,52,50,46,45,50,53,12,55,73,68,73,43,50,45,55,59,40,30,52,70,77,41,58,79,78,70,79,63,77,79,130,144,71,94,87,69,70,94,75,66,87,67,64,82,64,76,80,80,64,72,51,63,67,63,63,76,73,49,76,39,46,10,80,30,39,59,34,91,13,48,35,78,50,84,61,27,54,54,25,38,30,54,11,34,43,29,37,37,59,30,47,43,61,61,51,50,50,39,68,70,53,65,56,47,64,87,56,61,67,67,37,41,53,36,31,33,55,8,29,44,29,35,18,52,26,24,49,46,6,25,79,58,19,48,81,57,23,44,53,28,18,50,26,28,44,52,48,23,51,51,39,48,52,55,44,48,51,40,51,49,46,47,51,53,12,56,74,70,73,44,49,43,56,59,40,32,52,70,77,42,58,80,78,70,82,64,78,80,130

Organism: Ureaplasma parvum serovar 3 (strain ATCC 700970) (NCBI:txid273119)

Sequence (316 aa):
MNFTSLLQDGIYEVGNGAIVTDQSPYLGITPDYQGAYGFPTHPWGIFFQVVGAILVFGAYLPAVIKVLISKRTENLAIGMWIISIAGLGLLAIFAWLGVSVNPGGFILVALSETLSCIASIIVFALKIANKAKAKAAGMTELEYCNLHYPIVKKLPKRMNFTSLLQDGIYEVGNGAIVTDQSPYLGITPDYQGAYGFPTHPWGIFFQVVGAILVFGAYLPAVIKVLISKRTENLAIGMWIISIAGLGLLAIFAWLGVSVNPGGFILVALSETLSCIASIIVFALKIANKAKAKAAGMTELEYCNLHYPIVKKLPKR

pLDDT: mean 70.31, std 27.87, range [16.89, 96.0]

Nearest PDB structures (foldseek):
  7nsu-assembly1_D  TM=3.905E-01  e=1.803E+00  Escherichia coli
  7a0g-assembly1_JJJ  TM=2.920E-01  e=2.200E+00  Serratia marcescens
  1ujw-assembly1_B  TM=3.435E-01  e=5.653E+00  Escherichia coli
  6grj-assembly1_I  TM=2.909E-01  e=3.993E+00  Aeromonas hydrophila
  7nsu-assembly1_D  TM=3.038E-01  e=1.291E+00  Escherichia coli